Protein AF-0000000077767583 (afdb_homodimer)

Secondary structure (DSSP, 8-state):
-----------------------------S-SEEEEEEEEHHHHHHHHHHHHHT---TTTSTTHHHHHHHHHHHHTTSS-EEEEPSSTTSPPEEHHHHHHHHHHHHHHH-/----------------S------------S-SEEEEEEEEHHHHHHHHHHHHHT---SSSSTTHHHHHHHHHHHHTTSS-EEEE-SSTTSPPEEHHHHHHHHHHHHHHH-

Sequence (220 aa):
MGNFLRKSSNVHPVFGDGGRGENVEAGEKKGHLRIKVRMRRDKLEELLYLARRGDQSDGEVDGGQMGFLILKECMEGRLPVTVLSSDDDVSPQQCENYLVSRRLSSIKEEMGNFLRKSSNVHPVFGDGGRGENVEAGEKKGHLRIKVRMRRDKLEELLYLARRGDQSDGEVDGGQMGFLILKECMEGRLPVTVLSSDDDVSPQQCENYLVSRRLSSIKEE

Structure (mmCIF, N/CA/C/O backbone):
data_AF-0000000077767583-model_v1
#
loop_
_entity.id
_entity.type
_entity.pdbx_description
1 polymer 'Uncharacterized protein LOC108860896'
#
loop_
_atom_site.group_PDB
_atom_site.id
_atom_site.type_symbol
_atom_site.label_atom_id
_atom_site.label_alt_id
_atom_site.label_comp_id
_atom_site.label_asym_id
_atom_site.label_entity_id
_atom_site.label_seq_id
_atom_site.pdbx_PDB_ins_code
_atom_site.Cartn_x
_atom_site.Cartn_y
_atom_site.Cartn_z
_atom_site.occupancy
_atom_site.B_iso_or_equiv
_atom_site.auth_seq_id
_atom_site.auth_comp_id
_atom_site.auth_asym_id
_atom_site.auth_atom_id
_atom_site.pdbx_PDB_model_num
ATOM 1 N N . MET A 1 1 ? -5.613 -27.25 17.469 1 22.61 1 MET A N 1
ATOM 2 C CA . MET A 1 1 ? -5.293 -27.734 16.141 1 22.61 1 MET A CA 1
ATOM 3 C C . MET A 1 1 ? -6.422 -27.438 15.156 1 22.61 1 MET A C 1
ATOM 5 O O . MET A 1 1 ? -7.422 -28.156 15.117 1 22.61 1 MET A O 1
ATOM 9 N N . GLY A 1 2 ? -7.094 -26.219 15.211 1 24.41 2 GLY A N 1
ATOM 10 C CA . GLY A 1 2 ? -8.383 -25.844 14.648 1 24.41 2 GLY A CA 1
ATOM 11 C C . GLY A 1 2 ? -8.422 -25.953 13.141 1 24.41 2 GLY A C 1
ATOM 12 O O . GLY A 1 2 ? -7.406 -25.75 12.469 1 24.41 2 GLY A O 1
ATOM 1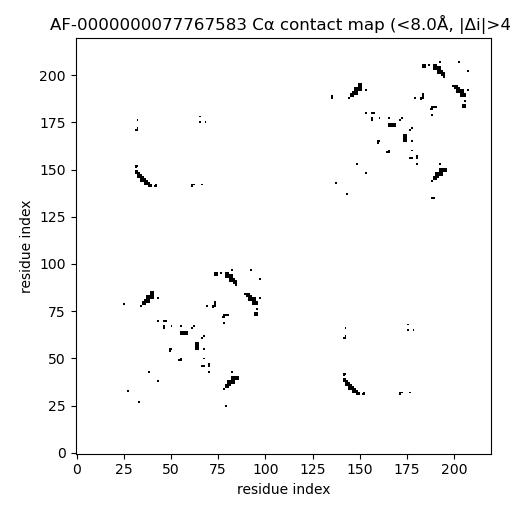3 N N . ASN A 1 3 ? -9.328 -26.875 12.508 1 21.81 3 ASN A N 1
ATOM 14 C CA . ASN A 1 3 ? -9.734 -27.219 11.148 1 21.81 3 ASN A CA 1
ATOM 15 C C . ASN A 1 3 ? -10.156 -25.984 10.352 1 21.81 3 ASN A C 1
ATOM 17 O O . ASN A 1 3 ? -11.195 -25.391 10.633 1 21.81 3 ASN A O 1
ATOM 21 N N . PHE A 1 4 ? -9.383 -25 10.195 1 25.91 4 PHE A N 1
ATOM 22 C CA . PHE A 1 4 ? -9.828 -23.906 9.344 1 25.91 4 PHE A CA 1
ATOM 23 C C . PHE A 1 4 ? -10.266 -24.406 7.977 1 25.91 4 PHE A C 1
ATOM 25 O O . PHE A 1 4 ? -9.43 -24.844 7.176 1 25.91 4 PHE A O 1
ATOM 32 N N . LEU A 1 5 ? -11.406 -25.234 7.961 1 25.91 5 LEU A N 1
ATOM 33 C CA . LEU A 1 5 ? -12.125 -25.844 6.84 1 25.91 5 LEU A CA 1
ATOM 34 C C . LEU A 1 5 ? -12.227 -24.859 5.676 1 25.91 5 LEU A C 1
ATOM 36 O O . LEU A 1 5 ? -12.156 -23.641 5.871 1 25.91 5 LEU A O 1
ATOM 40 N N . ARG A 1 6 ? -12.078 -25.438 4.379 1 23.91 6 ARG A N 1
ATOM 41 C CA . ARG A 1 6 ? -12.078 -25.219 2.936 1 23.91 6 ARG A CA 1
ATOM 42 C C . ARG A 1 6 ? -13.414 -24.656 2.471 1 23.91 6 ARG A C 1
ATOM 44 O O . ARG A 1 6 ? -14.438 -25.344 2.516 1 23.91 6 ARG A O 1
ATOM 51 N N . LYS A 1 7 ? -13.914 -23.594 2.932 1 28.77 7 LYS A N 1
ATOM 52 C CA . LYS A 1 7 ? -15.141 -23.141 2.281 1 28.77 7 LYS A CA 1
ATOM 53 C C . LYS A 1 7 ? -15.008 -23.188 0.763 1 28.77 7 LYS A C 1
ATOM 55 O O . LYS A 1 7 ? -14.188 -22.469 0.187 1 28.77 7 LYS A O 1
ATOM 60 N N . SER A 1 8 ? -15.195 -24.406 0.09 1 26.55 8 SER A N 1
ATOM 61 C CA . SER A 1 8 ? -15.266 -24.656 -1.346 1 26.55 8 SER A CA 1
ATOM 62 C C . SER A 1 8 ? -16.375 -23.828 -2.002 1 26.55 8 SER A C 1
ATOM 64 O O . SER A 1 8 ? -17.375 -24.375 -2.467 1 26.55 8 SER A O 1
ATOM 66 N N . SER A 1 9 ? -16.922 -22.797 -1.523 1 25.89 9 SER A N 1
ATOM 67 C CA . SER A 1 9 ? -18.078 -22.391 -2.301 1 25.89 9 SER A CA 1
ATOM 68 C C . SER A 1 9 ? -17.719 -22.188 -3.77 1 25.89 9 SER A C 1
ATOM 70 O O . SER A 1 9 ? -16.719 -21.531 -4.086 1 25.89 9 SER A O 1
ATOM 72 N N . ASN A 1 10 ? -18.141 -23.141 -4.637 1 27.33 10 ASN A N 1
ATOM 73 C CA . ASN A 1 10 ? -18.188 -23.281 -6.086 1 27.33 10 ASN A CA 1
ATOM 74 C C . ASN A 1 10 ? -18.828 -22.047 -6.738 1 27.33 10 ASN A C 1
ATOM 76 O O . ASN A 1 10 ? -20.047 -21.969 -6.867 1 27.33 10 ASN A O 1
ATOM 80 N N . VAL A 1 11 ? -18.719 -20.891 -6.359 1 28.06 11 VAL A N 1
ATOM 81 C CA . VAL A 1 11 ? -19.438 -19.906 -7.156 1 28.06 11 VAL A CA 1
ATOM 82 C C . VAL A 1 11 ? -18.922 -19.922 -8.594 1 28.06 11 VAL A C 1
ATOM 84 O O . VAL A 1 11 ? -17.719 -19.859 -8.836 1 28.06 11 VAL A O 1
ATOM 87 N N . HIS A 1 12 ? -19.531 -20.734 -9.453 1 25.75 12 HIS A N 1
ATOM 88 C CA . HIS A 1 12 ? -19.344 -20.828 -10.891 1 25.75 12 HIS A CA 1
ATOM 89 C C . HIS A 1 12 ? -19.344 -19.453 -11.547 1 25.75 12 HIS A C 1
ATOM 91 O O . HIS A 1 12 ? -20.328 -18.719 -11.461 1 25.75 12 HIS A O 1
ATOM 97 N N . PRO A 1 13 ? -18.297 -18.734 -11.453 1 30.84 13 PRO A N 1
ATOM 98 C CA . PRO A 1 13 ? -18.438 -17.469 -12.203 1 30.84 13 PRO A CA 1
ATOM 99 C C . PRO A 1 13 ? -18.688 -17.703 -13.688 1 30.84 13 PRO A C 1
ATOM 101 O O . PRO A 1 13 ? -18.172 -18.656 -14.266 1 30.84 13 PRO A O 1
ATOM 104 N N . VAL A 1 14 ? -19.875 -17.594 -14.18 1 28.3 14 VAL A N 1
ATOM 105 C CA . VAL A 1 14 ? -20.219 -17.484 -15.586 1 28.3 14 VAL A CA 1
ATOM 106 C C . VAL A 1 14 ? -19.219 -16.594 -16.312 1 28.3 14 VAL A C 1
ATOM 108 O O . VAL A 1 14 ? -18.922 -15.484 -15.852 1 28.3 14 VAL A O 1
ATOM 111 N N . PHE A 1 15 ? -18.312 -17.141 -17.109 1 29.97 15 PHE A N 1
ATOM 112 C CA . PHE A 1 15 ? -17.234 -16.609 -17.953 1 29.97 15 PHE A CA 1
ATOM 113 C C . PHE A 1 15 ? -17.781 -15.586 -18.938 1 29.97 15 PHE A C 1
ATOM 115 O O . PHE A 1 15 ? -18.062 -15.922 -20.094 1 29.97 15 PHE A O 1
ATOM 122 N N . GLY A 1 16 ? -18.906 -14.891 -18.641 1 27.5 16 GLY A N 1
ATOM 123 C CA . GLY A 1 16 ? -19.297 -14.156 -19.828 1 27.5 16 GLY A CA 1
ATOM 124 C C . GLY A 1 16 ? -18.141 -13.461 -20.516 1 27.5 16 GLY A C 1
ATOM 125 O O . GLY A 1 16 ? -17.031 -13.391 -19.969 1 27.5 16 GLY A O 1
ATOM 126 N N . ASP A 1 17 ? -18.469 -12.562 -21.562 1 29.72 17 ASP A N 1
ATOM 127 C CA . ASP A 1 17 ? -17.891 -11.852 -22.703 1 29.72 17 ASP A CA 1
ATOM 128 C C . ASP A 1 17 ? -16.641 -11.07 -22.312 1 29.72 17 ASP A C 1
ATOM 130 O O . ASP A 1 17 ? -16.406 -10.836 -21.125 1 29.72 17 ASP A O 1
ATOM 134 N N . GLY A 1 18 ? -15.711 -10.852 -23.391 1 31.19 18 GLY A N 1
ATOM 135 C CA . GLY A 1 18 ? -14.445 -10.18 -23.641 1 31.19 18 GLY A CA 1
ATOM 136 C C . GLY A 1 18 ? -14.336 -8.836 -22.922 1 31.19 18 GLY A C 1
ATOM 137 O O . GLY A 1 18 ? -14.492 -7.789 -23.562 1 31.19 18 GLY A O 1
ATOM 138 N N . GLY A 1 19 ? -14.898 -8.766 -21.828 1 28.72 19 GLY A N 1
ATOM 139 C CA . GLY A 1 19 ? -14.945 -7.395 -21.344 1 28.72 19 GLY A CA 1
ATOM 140 C C . GLY A 1 19 ? -13.586 -6.715 -21.359 1 28.72 19 GLY A C 1
ATOM 141 O O . GLY A 1 19 ? -12.555 -7.371 -21.234 1 28.72 19 GLY A O 1
ATOM 142 N N . ARG A 1 20 ? -13.398 -5.812 -22.344 1 31.66 20 ARG A N 1
ATOM 143 C CA . ARG A 1 20 ? -12.391 -4.754 -22.328 1 31.66 20 ARG A CA 1
ATOM 144 C C . ARG A 1 20 ? -12.023 -4.371 -20.906 1 31.66 20 ARG A C 1
ATOM 146 O O . ARG A 1 20 ? -12.898 -4.098 -20.078 1 31.66 20 ARG A O 1
ATOM 153 N N . GLY A 1 21 ? -11.18 -5.207 -20.391 1 31.28 21 GLY A N 1
ATOM 154 C CA . GLY A 1 21 ? -10.602 -4.855 -19.094 1 31.28 21 GLY A CA 1
ATOM 155 C C . GLY A 1 21 ? -10.492 -3.355 -18.891 1 31.28 21 GLY A C 1
ATOM 156 O O . GLY A 1 21 ? -9.633 -2.701 -19.469 1 31.28 21 GLY A O 1
ATOM 157 N N . GLU A 1 22 ? -11.688 -2.785 -19.188 1 31.33 22 GLU A N 1
ATOM 158 C CA . GLU A 1 22 ? -11.633 -1.411 -18.688 1 31.33 22 GLU A CA 1
ATOM 159 C C . GLU A 1 22 ? -10.758 -1.308 -17.438 1 31.33 22 GLU A C 1
ATOM 161 O O . GLU A 1 22 ? -10.711 -2.236 -16.625 1 31.33 22 GLU A O 1
ATOM 166 N N . ASN A 1 23 ? -9.57 -0.871 -17.688 1 32.03 23 ASN A N 1
ATOM 167 C CA . ASN A 1 23 ? -8.836 -0.39 -16.516 1 32.03 23 ASN A CA 1
ATOM 168 C C . ASN A 1 23 ? -9.781 0.015 -15.391 1 32.03 23 ASN A C 1
ATOM 170 O O . ASN A 1 23 ? -10.453 1.045 -15.477 1 32.03 23 ASN A O 1
ATOM 174 N N . VAL A 1 24 ? -10.766 -0.904 -15.172 1 32.41 24 VAL A N 1
ATOM 175 C CA . VAL A 1 24 ? -11.547 -0.579 -13.984 1 32.41 24 VAL A CA 1
ATOM 176 C C . VAL A 1 24 ? -10.664 0.123 -12.961 1 32.41 24 VAL A C 1
ATOM 178 O O . VAL A 1 24 ? -9.758 -0.491 -12.383 1 32.41 24 VAL A O 1
ATOM 181 N N . GLU A 1 25 ? -10.18 1.111 -13.383 1 33.12 25 GLU A N 1
ATOM 182 C CA . GLU A 1 25 ? -9.859 1.932 -12.219 1 33.12 25 GLU A CA 1
ATOM 183 C C . GLU A 1 25 ? -10.852 1.682 -11.078 1 33.12 25 GLU A C 1
ATOM 185 O O . GLU A 1 25 ? -12.062 1.769 -11.273 1 33.12 25 GLU A O 1
ATOM 190 N N . ALA A 1 26 ? -10.836 0.427 -10.453 1 35.5 26 ALA A N 1
ATOM 191 C CA . ALA A 1 26 ? -11.703 0.438 -9.273 1 35.5 26 ALA A CA 1
ATOM 192 C C . ALA A 1 26 ? -12.297 1.824 -9.047 1 35.5 26 ALA A C 1
ATOM 194 O O . ALA A 1 26 ? -11.625 2.838 -9.266 1 35.5 26 ALA A O 1
ATOM 195 N N . GLY A 1 27 ? -13.523 1.98 -9.586 1 34.94 27 GLY A N 1
ATOM 196 C CA . GLY A 1 27 ? -14.242 3.227 -9.383 1 34.94 27 GLY A CA 1
ATOM 197 C C . GLY A 1 27 ? -13.664 4.078 -8.273 1 34.94 27 GLY A C 1
ATOM 198 O O . GLY A 1 27 ? -13.742 3.713 -7.098 1 34.94 27 GLY A O 1
ATOM 199 N N . GLU A 1 28 ? -12.602 4.645 -8.562 1 37.75 28 GLU A N 1
ATOM 200 C CA . GLU A 1 28 ? -12 5.609 -7.648 1 37.75 28 GLU A CA 1
ATOM 201 C C . GLU A 1 28 ? -13.062 6.457 -6.953 1 37.75 28 GLU A C 1
ATOM 203 O O . GLU A 1 28 ? -13.672 7.324 -7.578 1 37.75 28 GLU A O 1
ATOM 208 N N . LYS A 1 29 ? -14.188 5.875 -6.609 1 42.72 29 LYS A N 1
ATOM 209 C CA . LYS A 1 29 ? -14.766 6.891 -5.738 1 42.72 29 LYS A CA 1
ATOM 210 C C . LYS A 1 29 ? -13.695 7.84 -5.207 1 42.72 29 LYS A C 1
ATOM 212 O O . LYS A 1 29 ? -12.57 7.418 -4.926 1 42.72 29 LYS A O 1
ATOM 217 N N . LYS A 1 30 ? -13.539 8.961 -5.82 1 50.78 30 LYS A N 1
ATOM 218 C CA . LYS A 1 30 ? -12.609 10.016 -5.426 1 50.78 30 LYS A CA 1
ATOM 219 C C . LYS A 1 30 ? -12.172 9.844 -3.977 1 50.78 30 LYS A C 1
ATOM 221 O O . LYS A 1 30 ? -12.828 10.344 -3.059 1 50.78 30 LYS A O 1
ATOM 226 N N . GLY A 1 31 ? -11.82 8.484 -3.693 1 61.16 31 GLY A N 1
ATOM 227 C CA . GLY A 1 31 ? -11.5 8.164 -2.311 1 61.16 31 GLY A CA 1
ATOM 228 C C . GLY A 1 31 ? -10.352 8.992 -1.765 1 61.16 31 GLY A C 1
ATOM 229 O O . GLY A 1 31 ? -9.734 9.773 -2.496 1 61.16 31 GLY A O 1
ATOM 230 N N . HIS A 1 32 ? -10.297 8.922 -0.461 1 84.38 32 HIS A N 1
ATOM 231 C CA . HIS A 1 32 ? -9.336 9.719 0.294 1 84.38 32 HIS A CA 1
ATOM 232 C C . HIS A 1 32 ? -7.945 9.094 0.235 1 84.38 32 HIS A C 1
ATOM 234 O O . HIS A 1 32 ? -6.949 9.758 0.525 1 84.38 32 HIS A O 1
ATOM 240 N N . LEU A 1 33 ? -7.922 7.84 -0.404 1 91.38 33 LEU A N 1
ATOM 241 C CA . LEU A 1 33 ? -6.672 7.094 -0.478 1 91.38 33 LEU A CA 1
ATOM 242 C C . LEU A 1 33 ? -6.629 6.23 -1.734 1 91.38 33 LEU A C 1
ATOM 244 O O . LEU A 1 33 ? -7.516 5.402 -1.956 1 91.38 33 LEU A O 1
ATOM 248 N N . ARG A 1 34 ? -5.738 6.531 -2.695 1 93 34 ARG A N 1
ATOM 249 C CA . ARG A 1 34 ? -5.535 5.734 -3.9 1 93 34 ARG A CA 1
ATOM 250 C C . ARG A 1 34 ? -4.168 5.059 -3.885 1 93 34 ARG A C 1
ATOM 252 O O . ARG A 1 34 ? -3.145 5.719 -3.67 1 93 34 ARG A O 1
ATOM 259 N N . ILE A 1 35 ? -4.176 3.74 -4.137 1 95.19 35 ILE A N 1
ATOM 260 C CA . ILE A 1 35 ? -2.963 2.93 -4.094 1 95.19 35 ILE A CA 1
ATOM 261 C C . ILE A 1 35 ? -2.822 2.141 -5.391 1 95.19 35 ILE A C 1
ATOM 263 O O . ILE A 1 35 ? -3.76 1.464 -5.82 1 95.19 35 ILE A O 1
ATOM 267 N N . LYS A 1 36 ? -1.792 2.281 -6.105 1 95.38 36 LYS A N 1
ATOM 268 C CA . LYS A 1 36 ? -1.443 1.453 -7.258 1 95.38 36 LYS A CA 1
ATOM 269 C C . LYS A 1 36 ? -0.244 0.561 -6.949 1 95.38 36 LYS A C 1
ATOM 271 O O . LYS A 1 36 ? 0.78 1.037 -6.453 1 95.38 36 LYS A O 1
ATOM 276 N N . VAL A 1 37 ? -0.464 -0.693 -7.211 1 96.12 37 VAL A N 1
ATOM 277 C CA . VAL A 1 37 ? 0.594 -1.64 -6.875 1 96.12 37 VAL A CA 1
ATOM 278 C C . VAL A 1 37 ? 0.989 -2.436 -8.117 1 96.12 37 VAL A C 1
ATOM 280 O O . VAL A 1 37 ? 0.127 -2.975 -8.82 1 96.12 37 VAL A O 1
ATOM 283 N N . ARG A 1 38 ? 2.293 -2.521 -8.328 1 94.75 38 ARG A N 1
ATOM 284 C CA . ARG A 1 38 ? 2.898 -3.461 -9.273 1 94.75 38 ARG A CA 1
ATOM 285 C C . ARG A 1 38 ? 3.881 -4.387 -8.562 1 94.75 38 ARG A C 1
ATOM 287 O O . ARG A 1 38 ? 4.719 -3.934 -7.781 1 94.75 38 ARG A O 1
ATOM 294 N N . MET A 1 39 ? 3.762 -5.617 -8.891 1 93.62 39 MET A N 1
ATOM 295 C CA . MET A 1 39 ? 4.578 -6.621 -8.219 1 93.62 39 MET A CA 1
ATOM 296 C C . MET A 1 39 ? 5.086 -7.664 -9.203 1 93.62 39 MET A C 1
ATOM 298 O O . MET A 1 39 ? 4.344 -8.102 -10.086 1 93.62 39 MET A O 1
ATOM 302 N N . ARG A 1 40 ? 6.293 -8.023 -9.008 1 93.56 40 ARG A N 1
ATOM 303 C CA . ARG A 1 40 ? 6.789 -9.133 -9.82 1 93.56 40 ARG A CA 1
ATOM 304 C C . ARG A 1 40 ? 6.164 -10.453 -9.383 1 93.56 40 ARG A C 1
ATOM 306 O O . ARG A 1 40 ? 5.922 -10.672 -8.195 1 93.56 40 ARG A O 1
ATOM 313 N N . ARG A 1 41 ? 6.098 -11.305 -10.344 1 93.19 41 ARG A N 1
ATOM 314 C CA . ARG A 1 41 ? 5.504 -12.617 -10.086 1 93.19 41 ARG A CA 1
ATOM 315 C C . ARG A 1 41 ? 6.285 -13.375 -9.023 1 93.19 41 ARG A C 1
ATOM 317 O O . ARG A 1 41 ? 5.691 -13.992 -8.141 1 93.19 41 ARG A O 1
ATOM 324 N N . ASP A 1 42 ? 7.617 -13.336 -9.094 1 90.75 42 ASP A N 1
ATOM 325 C CA . ASP A 1 42 ? 8.422 -14.062 -8.125 1 90.75 42 ASP A CA 1
ATOM 326 C C . ASP A 1 42 ? 8.195 -13.539 -6.715 1 90.75 42 ASP A C 1
ATOM 328 O O . ASP A 1 42 ? 8.211 -14.312 -5.75 1 90.75 42 ASP A O 1
ATOM 332 N N . LYS A 1 43 ? 7.969 -12.258 -6.645 1 91.88 43 LYS A N 1
ATOM 333 C CA . LYS A 1 43 ? 7.695 -11.68 -5.332 1 91.88 43 LYS A CA 1
ATOM 334 C C . LYS A 1 43 ? 6.332 -12.125 -4.809 1 91.88 43 LYS A C 1
ATOM 336 O O . LYS A 1 43 ? 6.188 -12.445 -3.627 1 91.88 43 LYS A O 1
ATOM 341 N N . LEU A 1 44 ? 5.414 -12.133 -5.656 1 93.75 44 LEU A N 1
ATOM 342 C CA . LEU A 1 44 ? 4.094 -12.617 -5.281 1 93.75 44 LEU A CA 1
ATOM 343 C C . LEU A 1 44 ? 4.168 -14.062 -4.785 1 93.75 44 LEU A C 1
ATOM 345 O O . LEU A 1 44 ? 3.584 -14.398 -3.752 1 93.75 44 LEU A O 1
ATOM 349 N N . GLU A 1 45 ? 4.887 -14.844 -5.484 1 92.31 45 GLU A N 1
ATOM 350 C CA . GLU A 1 45 ? 5.031 -16.25 -5.117 1 92.31 45 GLU A CA 1
ATOM 351 C C . GLU A 1 45 ? 5.746 -16.391 -3.775 1 92.31 45 GLU A C 1
ATOM 353 O O . GLU A 1 45 ? 5.391 -17.25 -2.967 1 92.31 45 GLU A O 1
ATOM 358 N N . GLU A 1 46 ? 6.73 -15.617 -3.596 1 90.62 46 GLU A N 1
ATOM 359 C CA . GLU A 1 46 ? 7.445 -15.625 -2.322 1 90.62 46 GLU A CA 1
ATOM 360 C C . GLU A 1 46 ? 6.516 -15.273 -1.165 1 90.62 46 GLU A C 1
ATOM 362 O O . GLU A 1 46 ? 6.504 -15.961 -0.141 1 90.62 46 GLU A O 1
ATOM 367 N N . LEU A 1 47 ? 5.723 -14.227 -1.321 1 92.06 47 LEU A N 1
ATOM 368 C CA . LEU A 1 47 ? 4.797 -13.797 -0.275 1 92.06 47 LEU A CA 1
ATOM 369 C C . LEU A 1 47 ? 3.758 -14.883 0.003 1 92.06 47 LEU A C 1
ATOM 371 O O . LEU A 1 47 ? 3.412 -15.133 1.159 1 92.06 47 LEU A O 1
ATOM 375 N N . LEU A 1 48 ? 3.275 -15.508 -1.042 1 92.94 48 LEU A N 1
ATOM 376 C CA . LEU A 1 48 ? 2.312 -16.594 -0.89 1 92.94 48 LEU A CA 1
ATOM 377 C C . LEU A 1 48 ? 2.912 -17.734 -0.087 1 92.94 48 LEU A C 1
ATOM 379 O O . LEU A 1 48 ? 2.266 -18.281 0.815 1 92.94 48 LEU A O 1
ATOM 383 N N . TYR A 1 49 ? 4.109 -18.078 -0.447 1 91.31 49 TYR A N 1
ATOM 384 C CA . TYR A 1 49 ? 4.797 -19.188 0.214 1 91.31 49 TYR A CA 1
ATOM 385 C C . TYR A 1 49 ? 4.996 -18.891 1.696 1 91.31 49 TYR A C 1
ATOM 387 O O . TYR A 1 49 ? 4.688 -19.734 2.547 1 91.31 49 TYR A O 1
ATOM 395 N N . LEU A 1 50 ? 5.453 -17.719 1.978 1 90.69 50 LEU A N 1
ATOM 396 C CA . LEU A 1 50 ? 5.711 -17.328 3.359 1 90.69 50 LEU A CA 1
ATOM 397 C C . LEU A 1 50 ? 4.414 -17.25 4.156 1 90.69 50 LEU A C 1
ATOM 399 O O . LEU A 1 50 ? 4.375 -17.625 5.328 1 90.69 50 LEU A O 1
ATOM 403 N N . ALA A 1 51 ? 3.402 -16.719 3.521 1 89.81 51 ALA A N 1
ATOM 404 C CA . ALA A 1 51 ? 2.098 -16.641 4.172 1 89.81 51 ALA A CA 1
ATOM 405 C C . ALA A 1 51 ? 1.576 -18.016 4.543 1 89.81 51 ALA A C 1
ATOM 407 O O . ALA A 1 51 ? 1.021 -18.203 5.629 1 89.81 51 ALA A O 1
ATOM 408 N N . ARG A 1 52 ? 1.749 -18.953 3.711 1 89.12 52 ARG A N 1
ATOM 409 C CA . ARG A 1 52 ? 1.274 -20.312 3.943 1 89.12 52 ARG A CA 1
ATOM 410 C C . ARG A 1 52 ? 2.021 -20.969 5.105 1 89.12 52 ARG A C 1
ATOM 412 O O . ARG A 1 52 ? 1.446 -21.75 5.852 1 89.12 52 ARG A O 1
ATOM 419 N N . ARG A 1 53 ? 3.279 -20.578 5.312 1 90.44 53 ARG A N 1
ATOM 420 C CA . ARG A 1 53 ? 4.117 -21.156 6.352 1 90.44 53 ARG A CA 1
ATOM 421 C C . ARG A 1 53 ? 3.9 -20.469 7.688 1 90.44 53 ARG A C 1
ATOM 423 O O . ARG A 1 53 ? 4.359 -20.938 8.727 1 90.44 53 ARG A O 1
ATOM 430 N N . GLY A 1 54 ? 3.15 -19.281 7.645 1 86.19 54 GLY A N 1
ATOM 431 C CA . GLY A 1 54 ? 2.959 -18.5 8.852 1 86.19 54 GLY A CA 1
ATOM 432 C C . GLY A 1 54 ? 4.16 -17.641 9.195 1 86.19 54 GLY A C 1
ATOM 433 O O . GLY A 1 54 ? 4.312 -17.203 10.344 1 86.19 54 GLY A O 1
ATOM 434 N N . ASP A 1 55 ? 5.055 -17.406 8.188 1 80.56 55 ASP A N 1
ATOM 435 C CA . ASP A 1 55 ? 6.285 -16.641 8.375 1 80.56 55 ASP A CA 1
ATOM 436 C C . ASP A 1 55 ? 6.125 -15.219 7.863 1 80.56 55 ASP A C 1
ATOM 438 O O . ASP A 1 55 ? 6.777 -14.82 6.898 1 80.56 55 ASP A O 1
ATOM 442 N N . GLN A 1 56 ? 5.25 -14.438 8.477 1 76.12 56 GLN A N 1
ATOM 443 C CA . GLN A 1 56 ? 5.035 -13.055 8.047 1 76.12 56 GLN A CA 1
ATOM 444 C C . GLN A 1 56 ? 5.914 -12.094 8.836 1 76.12 56 GLN A C 1
ATOM 446 O O . GLN A 1 56 ? 5.5 -10.969 9.133 1 76.12 56 GLN A O 1
ATOM 451 N N . SER A 1 57 ? 7.109 -12.539 9.156 1 62.91 57 SER A N 1
ATOM 452 C CA . SER A 1 57 ? 7.977 -11.68 9.961 1 62.91 57 SER A CA 1
ATOM 453 C C . SER A 1 57 ? 8.289 -10.375 9.227 1 62.91 57 SER A C 1
ATOM 455 O O . SER A 1 57 ? 8.469 -10.367 8.008 1 62.91 57 SER A O 1
ATOM 457 N N . ASP A 1 58 ? 8.016 -9.133 9.742 1 58.97 58 ASP A N 1
ATOM 458 C CA . ASP A 1 58 ? 8.094 -7.742 9.305 1 58.97 58 ASP A CA 1
ATOM 459 C C . ASP A 1 58 ? 9.445 -7.453 8.641 1 58.97 58 ASP A C 1
ATOM 461 O O . ASP A 1 58 ? 9.539 -6.598 7.754 1 58.97 58 ASP A O 1
ATOM 465 N N . GLY A 1 59 ? 10.578 -7.969 9.164 1 56.09 59 GLY A N 1
ATOM 466 C CA . GLY A 1 59 ? 11.891 -7.355 8.992 1 56.09 59 GLY A CA 1
ATOM 467 C C . GLY A 1 59 ? 12.578 -7.762 7.707 1 56.09 59 GLY A C 1
ATOM 468 O O . GLY A 1 59 ? 13.328 -6.98 7.121 1 56.09 59 GLY A O 1
ATOM 469 N N . GLU A 1 60 ? 12.422 -9.039 7.23 1 53.81 60 GLU A N 1
ATOM 470 C CA . GLU A 1 60 ? 13.477 -9.445 6.305 1 53.81 60 GLU A CA 1
ATOM 471 C C . GLU A 1 60 ? 12.961 -9.492 4.871 1 53.81 60 GLU A C 1
ATOM 473 O O . GLU A 1 60 ? 13.742 -9.438 3.92 1 53.81 60 GLU A O 1
ATOM 478 N N . VAL A 1 61 ? 11.641 -9.477 4.785 1 55.06 61 VAL A N 1
ATOM 479 C CA . VAL A 1 61 ? 11.195 -9.734 3.42 1 55.06 61 VAL A CA 1
ATOM 480 C C . VAL A 1 61 ? 10.891 -8.414 2.719 1 55.06 61 VAL A C 1
ATOM 482 O O . VAL A 1 61 ? 10.336 -7.492 3.328 1 55.06 61 VAL A O 1
ATOM 485 N N . ASP A 1 62 ? 11.531 -8.328 1.568 1 60.25 62 ASP A N 1
ATOM 486 C CA . ASP A 1 62 ? 11.172 -7.215 0.699 1 60.25 62 ASP A CA 1
ATOM 487 C C . ASP A 1 62 ? 9.664 -6.992 0.677 1 60.25 62 ASP A C 1
ATOM 489 O O . ASP A 1 62 ? 8.898 -7.922 0.409 1 60.25 62 ASP A O 1
ATOM 493 N N . GLY A 1 63 ? 9.266 -5.906 1.154 1 69.69 63 GLY A N 1
ATOM 494 C CA . GLY A 1 63 ? 7.863 -5.531 1.291 1 69.69 63 GLY A CA 1
ATOM 495 C C . GLY A 1 63 ? 7.363 -5.605 2.721 1 69.69 63 GLY A C 1
ATOM 496 O O . GLY A 1 63 ? 6.352 -4.988 3.062 1 69.69 63 GLY A O 1
ATOM 497 N N . GLY A 1 64 ? 8.039 -6.609 3.541 1 79.88 64 GLY A N 1
ATOM 498 C CA . GLY A 1 64 ? 7.711 -6.68 4.957 1 79.88 64 GLY A CA 1
ATOM 499 C C . GLY A 1 64 ? 6.215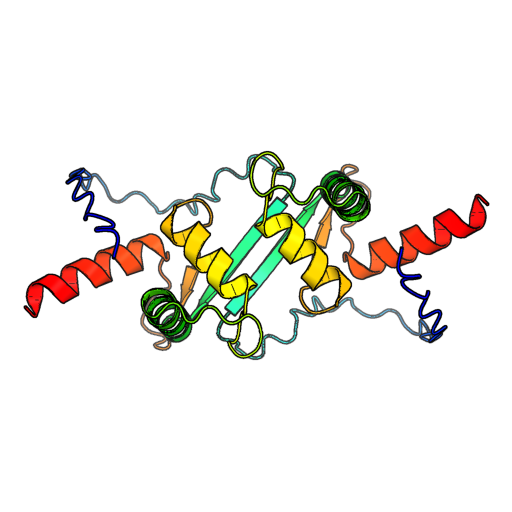 -6.715 5.219 1 79.88 64 GLY A C 1
ATOM 500 O O . GLY A 1 64 ? 5.477 -7.426 4.539 1 79.88 64 GLY A O 1
ATOM 501 N N . GLN A 1 65 ? 5.848 -6.039 6.191 1 86.5 65 GLN A N 1
ATOM 502 C CA . GLN A 1 65 ? 4.445 -5.992 6.594 1 86.5 65 GLN A CA 1
ATOM 503 C C . GLN A 1 65 ? 3.568 -5.457 5.465 1 86.5 65 GLN A C 1
ATOM 505 O O . GLN A 1 65 ? 2.445 -5.926 5.27 1 86.5 65 GLN A O 1
ATOM 510 N N . MET A 1 66 ? 4.125 -4.543 4.711 1 90.62 66 MET A N 1
ATOM 511 C CA . MET A 1 66 ? 3.355 -3.949 3.619 1 90.62 66 MET A CA 1
ATOM 512 C C . MET A 1 66 ? 3.061 -4.984 2.537 1 90.62 66 MET A C 1
ATOM 514 O O . MET A 1 66 ? 1.933 -5.07 2.047 1 90.62 66 MET A O 1
ATOM 518 N N . GLY A 1 67 ? 4.066 -5.805 2.238 1 92.44 67 GLY A N 1
ATOM 519 C CA . GLY A 1 67 ? 3.875 -6.836 1.231 1 92.44 67 GLY A CA 1
ATOM 520 C C . GLY A 1 67 ? 2.783 -7.824 1.59 1 92.44 67 GLY A C 1
ATOM 521 O O . GLY A 1 67 ? 1.957 -8.18 0.745 1 92.44 67 GLY A O 1
ATOM 522 N N . PHE A 1 68 ? 2.719 -8.18 2.799 1 92.75 68 PHE A N 1
ATOM 523 C CA . PHE A 1 68 ? 1.724 -9.148 3.232 1 92.75 68 PHE A CA 1
ATOM 524 C C . PHE A 1 68 ? 0.335 -8.523 3.27 1 92.75 68 PHE A C 1
ATOM 526 O O . PHE A 1 68 ? -0.656 -9.18 2.943 1 92.75 68 PHE A O 1
ATOM 533 N N . LEU A 1 69 ? 0.317 -7.312 3.73 1 91.44 69 LEU A N 1
ATOM 534 C CA . LEU A 1 69 ? -0.981 -6.645 3.73 1 91.44 69 LEU A CA 1
ATOM 535 C C . LEU A 1 69 ? -1.504 -6.473 2.309 1 91.44 69 LEU A C 1
ATOM 537 O O . LEU A 1 69 ? -2.695 -6.664 2.053 1 91.44 69 LEU A O 1
ATOM 541 N N . ILE A 1 70 ? -0.631 -6.133 1.428 1 93.75 70 ILE A N 1
ATOM 542 C CA . ILE A 1 70 ? -1.003 -6.016 0.022 1 93.75 70 ILE A CA 1
ATOM 543 C C . ILE A 1 70 ? -1.525 -7.355 -0.487 1 93.75 70 ILE A C 1
ATOM 545 O O . ILE A 1 70 ? -2.564 -7.414 -1.148 1 93.75 70 ILE A O 1
ATOM 549 N N . LEU A 1 71 ? -0.799 -8.367 -0.201 1 93.75 71 LEU A N 1
ATOM 550 C CA . LEU A 1 71 ? -1.223 -9.711 -0.6 1 93.75 71 LEU A CA 1
ATOM 551 C C . LEU A 1 71 ? -2.611 -10.023 -0.053 1 93.75 71 LEU A C 1
ATOM 553 O O . LEU A 1 71 ? -3.48 -10.492 -0.791 1 93.75 71 LEU A O 1
ATOM 557 N N . LYS A 1 72 ? -2.811 -9.789 1.194 1 92.31 72 LYS A N 1
ATOM 558 C CA . LYS A 1 72 ? -4.098 -10.039 1.836 1 92.31 72 LYS A CA 1
ATOM 559 C C . LYS A 1 72 ? -5.215 -9.258 1.152 1 92.31 72 LYS A C 1
ATOM 561 O O . LYS A 1 72 ? -6.262 -9.82 0.822 1 92.31 72 LYS A O 1
ATOM 566 N N . GLU A 1 73 ? -4.973 -7.957 0.933 1 92.44 73 GLU A N 1
ATOM 567 C CA . GLU A 1 73 ? -5.984 -7.113 0.302 1 92.44 73 GLU A CA 1
ATOM 568 C C . GLU A 1 73 ? -6.273 -7.57 -1.125 1 92.44 73 GLU A C 1
ATOM 570 O O . GLU A 1 73 ? -7.41 -7.48 -1.594 1 92.44 73 GLU A O 1
ATOM 575 N N . CYS A 1 74 ? -5.234 -7.988 -1.733 1 93.88 74 CYS A N 1
ATOM 576 C CA . CYS A 1 74 ? -5.398 -8.508 -3.088 1 93.88 74 CYS A CA 1
ATOM 577 C C . CYS A 1 74 ? -6.258 -9.766 -3.09 1 93.88 74 CYS A C 1
ATOM 579 O O . CYS A 1 74 ? -7.184 -9.891 -3.895 1 93.88 74 CYS A O 1
ATOM 581 N N . MET A 1 75 ? -6.023 -10.656 -2.254 1 92.38 75 MET A N 1
ATOM 582 C CA . MET A 1 75 ? -6.727 -11.93 -2.189 1 92.38 75 MET A CA 1
ATOM 583 C C . MET A 1 75 ? -8.188 -11.727 -1.8 1 92.38 75 MET A C 1
ATOM 585 O O . MET A 1 75 ? -9.047 -12.523 -2.184 1 92.38 75 MET A O 1
ATOM 589 N N . GLU A 1 76 ? -8.375 -10.703 -1.087 1 90.69 76 GLU A N 1
ATOM 590 C CA . GLU A 1 76 ? -9.734 -10.414 -0.641 1 90.69 76 GLU A CA 1
ATOM 591 C C . GLU A 1 76 ? -10.469 -9.523 -1.641 1 90.69 76 GLU A C 1
ATOM 593 O O . GLU A 1 76 ? -11.625 -9.156 -1.423 1 90.69 76 GLU A O 1
ATOM 598 N N . GLY A 1 77 ? -9.797 -9.102 -2.689 1 90.44 77 GLY A N 1
ATOM 599 C CA . GLY A 1 77 ? -10.422 -8.336 -3.762 1 90.44 77 GLY A CA 1
ATOM 600 C C . GLY A 1 77 ? -10.555 -6.859 -3.447 1 90.44 77 GLY A C 1
ATOM 601 O O . GLY A 1 77 ? -11.297 -6.141 -4.117 1 90.44 77 GLY A O 1
ATOM 602 N N . ARG A 1 78 ? -9.781 -6.363 -2.479 1 89.44 78 ARG A N 1
ATOM 603 C CA . ARG A 1 78 ? -9.953 -4.988 -2.018 1 89.44 78 ARG A CA 1
ATOM 604 C C . ARG A 1 78 ? -8.914 -4.066 -2.652 1 89.44 78 ARG A C 1
ATOM 606 O O . ARG A 1 78 ? -9.086 -2.846 -2.668 1 89.44 78 ARG A O 1
ATOM 613 N N . LEU A 1 79 ? -7.828 -4.664 -3.16 1 92.94 79 LEU A N 1
ATOM 614 C CA . LEU A 1 79 ? -6.758 -3.891 -3.781 1 92.94 79 LEU A CA 1
ATOM 615 C C . LEU A 1 79 ? -6.277 -4.562 -5.062 1 92.94 79 LEU A C 1
ATOM 617 O O . LEU A 1 79 ? -5.734 -5.668 -5.023 1 92.94 79 LEU A O 1
ATOM 621 N N . PRO A 1 80 ? -6.543 -3.93 -6.145 1 94.88 80 PRO A N 1
ATOM 622 C CA . PRO A 1 80 ? -5.961 -4.461 -7.379 1 94.88 80 PRO A CA 1
ATOM 623 C C . PRO A 1 80 ? -4.438 -4.383 -7.395 1 94.88 80 PRO A C 1
ATOM 625 O O . PRO A 1 80 ? -3.863 -3.367 -7 1 94.88 80 PRO A O 1
ATOM 628 N N . VAL A 1 81 ? -3.887 -5.453 -7.77 1 96.56 81 VAL A N 1
ATOM 629 C CA . VAL A 1 81 ? -2.434 -5.551 -7.879 1 96.56 81 VAL A CA 1
ATOM 630 C C . VAL A 1 81 ? -2.055 -6.055 -9.273 1 96.56 81 VAL A C 1
ATOM 632 O O . VAL A 1 81 ? -2.605 -7.051 -9.75 1 96.56 81 VAL A O 1
ATOM 635 N N . THR A 1 82 ? -1.183 -5.363 -9.867 1 96.56 82 THR A N 1
ATOM 636 C CA . THR A 1 82 ? -0.663 -5.809 -11.156 1 96.56 82 THR A CA 1
ATOM 637 C C . THR A 1 82 ? 0.58 -6.672 -10.969 1 96.56 82 THR A C 1
ATOM 639 O O . THR A 1 82 ? 1.548 -6.246 -10.336 1 96.56 82 THR A O 1
ATOM 642 N N . VAL A 1 83 ? 0.541 -7.801 -11.539 1 96 83 VAL A N 1
ATOM 643 C CA . VAL A 1 83 ? 1.654 -8.742 -11.438 1 96 83 VAL A CA 1
ATOM 644 C C . VAL A 1 83 ? 2.459 -8.727 -12.734 1 96 83 VAL A C 1
ATOM 646 O O . VAL A 1 83 ? 1.904 -8.922 -13.82 1 96 83 VAL A O 1
ATOM 649 N N . LEU A 1 84 ? 3.734 -8.539 -12.523 1 94.38 84 LEU A N 1
ATOM 650 C CA . LEU A 1 84 ? 4.629 -8.445 -13.672 1 94.38 84 LEU A CA 1
ATOM 651 C C . LEU A 1 84 ? 5.414 -9.742 -13.852 1 94.38 84 LEU A C 1
ATOM 653 O O . LEU A 1 84 ? 5.844 -10.352 -12.867 1 94.38 84 LEU A O 1
ATOM 657 N N . SER A 1 85 ? 5.547 -10.078 -15.055 1 88.06 85 SER A N 1
ATOM 658 C CA . SER A 1 85 ? 6.363 -11.242 -15.367 1 88.06 85 SER A CA 1
ATOM 659 C C . SER A 1 85 ? 7.801 -10.844 -15.688 1 88.06 85 SER A C 1
ATOM 661 O O . SER A 1 85 ? 8.062 -9.695 -16.047 1 88.06 85 SER A O 1
ATOM 663 N N . SER A 1 86 ? 8.68 -11.734 -15.438 1 80.5 86 SER A N 1
ATOM 664 C CA . SER A 1 86 ? 10.07 -11.492 -15.812 1 80.5 86 SER A CA 1
ATOM 665 C C . SER A 1 86 ? 10.25 -11.523 -17.328 1 80.5 86 SER A C 1
ATOM 667 O O . SER A 1 86 ? 11.203 -10.961 -17.859 1 80.5 86 SER A O 1
ATOM 669 N N . ASP A 1 87 ? 9.344 -12.25 -17.953 1 79.12 87 ASP A N 1
ATOM 670 C CA . ASP A 1 87 ? 9.43 -12.398 -19.406 1 79.12 87 ASP A CA 1
ATOM 671 C C . ASP A 1 87 ? 8.703 -11.258 -20.109 1 79.12 87 ASP A C 1
ATOM 673 O O . ASP A 1 87 ? 7.535 -10.992 -19.828 1 79.12 87 ASP A O 1
ATOM 677 N N . ASP A 1 88 ? 9.414 -10.641 -20.938 1 75 88 ASP A N 1
ATOM 678 C CA . ASP A 1 88 ? 8.898 -9.469 -21.641 1 75 88 ASP A CA 1
ATOM 679 C C . ASP A 1 88 ? 7.715 -9.844 -22.531 1 75 88 ASP A C 1
ATOM 681 O O . ASP A 1 88 ? 6.91 -8.984 -22.906 1 75 88 ASP A O 1
ATOM 685 N N . ASP A 1 89 ? 7.633 -11.07 -22.828 1 82.38 89 ASP A N 1
ATOM 686 C CA . ASP A 1 89 ? 6.602 -11.5 -23.766 1 82.38 89 ASP A CA 1
ATOM 687 C C . ASP A 1 89 ? 5.273 -11.742 -23.047 1 82.38 89 ASP A C 1
ATOM 689 O O . ASP A 1 89 ? 4.254 -11.992 -23.688 1 82.38 89 ASP A O 1
ATOM 693 N N . VAL A 1 90 ? 5.422 -11.703 -21.766 1 83.62 90 VAL A N 1
ATOM 694 C CA . VAL A 1 90 ? 4.195 -11.961 -21.016 1 83.62 90 VAL A CA 1
ATOM 695 C C . VAL A 1 90 ? 3.617 -10.648 -20.516 1 83.62 90 VAL A C 1
ATOM 697 O O . VAL A 1 90 ? 4.309 -9.875 -19.828 1 83.62 90 VAL A O 1
ATOM 700 N N . SER A 1 91 ? 2.375 -10.391 -20.859 1 90.62 91 SER A N 1
ATOM 701 C CA . SER A 1 91 ? 1.699 -9.172 -20.438 1 90.62 91 SER A CA 1
ATOM 702 C C . SER A 1 91 ? 1.419 -9.18 -18.938 1 90.62 91 SER A C 1
ATOM 704 O O . 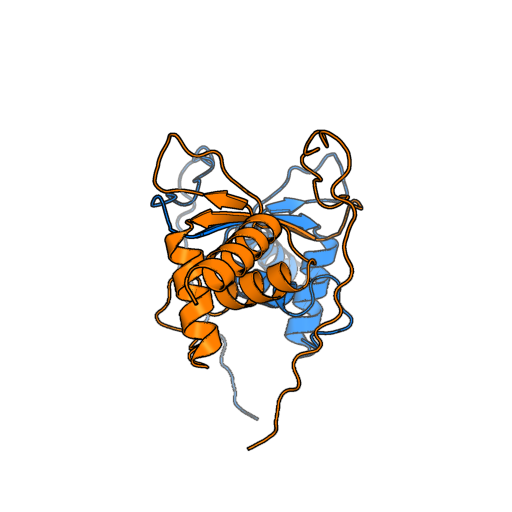SER A 1 91 ? 1.145 -10.227 -18.359 1 90.62 91 SER A O 1
ATOM 706 N N . PRO A 1 92 ? 1.464 -8.102 -18.375 1 92.81 92 PRO A N 1
ATOM 707 C CA . PRO A 1 92 ? 1.063 -8.016 -16.969 1 92.81 92 PRO A CA 1
ATOM 708 C C . PRO A 1 92 ? -0.361 -8.516 -16.719 1 92.81 92 PRO A C 1
ATOM 710 O O . PRO A 1 92 ? -1.21 -8.414 -17.609 1 92.81 92 PRO A O 1
ATOM 713 N N . GLN A 1 93 ? -0.527 -9.086 -15.57 1 94.06 93 GLN A N 1
ATOM 714 C CA . GLN A 1 93 ? -1.864 -9.562 -15.227 1 94.06 93 GLN A CA 1
ATOM 715 C C . GLN A 1 93 ? -2.268 -9.094 -13.828 1 94.06 93 GLN A C 1
ATOM 717 O O . GLN A 1 93 ? -1.409 -8.805 -13 1 94.06 93 GLN A O 1
ATOM 722 N N . GLN A 1 94 ? -3.545 -9.078 -13.672 1 96.06 94 GLN A N 1
ATOM 723 C CA . GLN A 1 94 ? -4.023 -8.773 -12.328 1 96.06 94 GLN A CA 1
ATOM 724 C C . GLN A 1 94 ? -3.795 -9.953 -11.391 1 96.06 94 GLN A C 1
ATOM 726 O O . GLN A 1 94 ? -3.924 -11.109 -11.789 1 96.06 94 GLN A O 1
ATOM 731 N N . CYS A 1 95 ? -3.531 -9.594 -10.203 1 95.94 95 CYS A N 1
ATOM 732 C CA . CYS A 1 95 ? -3.238 -10.594 -9.188 1 95.94 95 CYS A CA 1
ATOM 733 C C . CYS A 1 95 ? -4.363 -11.625 -9.086 1 95.94 95 CYS A C 1
ATOM 735 O O . CYS A 1 95 ? -4.105 -12.828 -9.031 1 95.94 95 CYS A O 1
ATOM 737 N N . GLU A 1 96 ? -5.574 -11.195 -9.109 1 92.31 96 GLU A N 1
ATOM 738 C CA . GLU A 1 96 ? -6.715 -12.102 -9 1 92.31 96 GLU A CA 1
ATOM 739 C C . GLU A 1 96 ? -6.695 -13.148 -10.117 1 92.31 96 GLU A C 1
ATOM 741 O O . GLU A 1 96 ? -6.926 -14.328 -9.875 1 92.31 96 GLU A O 1
ATOM 746 N N . ASN A 1 97 ? -6.465 -12.672 -11.297 1 92 97 ASN A N 1
ATOM 747 C CA . ASN A 1 97 ? -6.414 -13.578 -12.438 1 92 97 ASN A CA 1
ATOM 748 C C . ASN A 1 97 ? -5.242 -14.547 -12.336 1 92 97 ASN A C 1
ATOM 750 O O . ASN A 1 97 ? -5.383 -15.734 -12.664 1 92 97 ASN A O 1
ATOM 754 N N . TYR A 1 98 ? -4.172 -14.031 -11.93 1 93.19 98 TYR A N 1
ATOM 755 C CA . TYR A 1 98 ? -3.004 -14.891 -11.742 1 93.19 98 TYR A CA 1
ATOM 756 C C . TYR A 1 98 ? -3.299 -16 -10.734 1 93.19 98 TYR A C 1
ATOM 758 O O . TYR A 1 98 ? -2.959 -17.156 -10.969 1 93.19 98 TYR A O 1
ATOM 766 N N . LEU A 1 99 ? -3.961 -15.688 -9.711 1 92.5 99 LEU A N 1
ATOM 767 C CA . LEU A 1 99 ? -4.23 -16.641 -8.641 1 92.5 99 LEU A CA 1
ATOM 768 C C . LEU A 1 99 ? -5.223 -17.719 -9.109 1 92.5 99 LEU A C 1
ATOM 770 O O . LEU A 1 99 ? -5.09 -18.891 -8.75 1 92.5 99 LEU A O 1
ATOM 774 N N . VAL A 1 100 ? -6.152 -17.328 -9.844 1 90.56 100 VAL A N 1
ATOM 775 C CA . VAL A 1 100 ? -7.102 -18.266 -10.406 1 90.56 100 VAL A CA 1
ATOM 776 C C . VAL A 1 100 ? -6.375 -19.25 -11.336 1 90.56 100 VAL A C 1
ATOM 778 O O . VAL A 1 100 ? -6.57 -20.453 -11.25 1 90.56 100 VAL A O 1
ATOM 781 N N . SER A 1 101 ? -5.539 -18.641 -12.203 1 89.38 101 SER A N 1
ATOM 782 C CA . SER A 1 101 ? -4.785 -19.469 -13.133 1 89.38 101 SER A CA 1
ATOM 783 C C . SER A 1 101 ? -3.852 -20.422 -12.398 1 89.38 101 SER A C 1
ATOM 785 O O . SER A 1 101 ? -3.666 -21.562 -12.82 1 89.38 101 SER A O 1
ATOM 787 N N . ARG A 1 102 ? -3.328 -19.984 -11.438 1 85.56 102 ARG A N 1
ATOM 788 C CA . ARG A 1 102 ? -2.412 -20.766 -10.617 1 85.56 102 ARG A CA 1
ATOM 789 C C . ARG A 1 102 ? -3.133 -21.953 -9.977 1 85.56 102 ARG A C 1
ATOM 791 O O . ARG A 1 102 ? -2.586 -23.047 -9.906 1 85.56 102 ARG A O 1
ATOM 798 N N . ARG A 1 103 ? -4.312 -21.797 -9.445 1 83.69 103 ARG A N 1
ATOM 799 C CA . ARG A 1 103 ? -5.117 -22.828 -8.805 1 83.69 103 ARG A CA 1
ATOM 800 C C . ARG A 1 103 ? -5.539 -23.891 -9.82 1 83.69 103 ARG A C 1
ATOM 802 O O . ARG A 1 103 ? -5.516 -25.094 -9.516 1 83.69 103 ARG A O 1
ATOM 809 N N . LEU A 1 104 ? -5.816 -23.469 -10.992 1 84.5 104 LEU A N 1
ATOM 810 C CA . LEU A 1 104 ? -6.242 -24.391 -12.039 1 84.5 104 LEU A CA 1
ATOM 811 C C . LEU A 1 104 ? -5.078 -25.25 -12.516 1 84.5 104 LEU A C 1
ATOM 813 O O . LEU A 1 104 ? -5.266 -26.422 -12.859 1 84.5 104 LEU A O 1
ATOM 817 N N . SER A 1 105 ? -3.918 -24.688 -12.562 1 75.19 105 SER A N 1
ATOM 818 C CA . SER A 1 105 ? -2.742 -25.438 -12.992 1 75.19 105 SER A CA 1
ATOM 819 C C . SER A 1 105 ? -2.342 -26.484 -11.961 1 75.19 105 SER A C 1
ATOM 821 O O . SER A 1 105 ? -1.779 -27.531 -12.312 1 75.19 105 SER A O 1
ATOM 823 N N . SER A 1 106 ? -2.502 -26.219 -10.719 1 69.19 106 SER A N 1
ATOM 824 C CA . SER A 1 106 ? -2.16 -27.172 -9.672 1 69.19 106 SER A CA 1
ATOM 825 C C . SER A 1 106 ? -3.119 -28.359 -9.664 1 69.19 106 SER A C 1
ATOM 827 O O . SER A 1 106 ? -2.752 -29.469 -9.242 1 69.19 106 SER A O 1
ATOM 829 N N . ILE A 1 107 ? -4.324 -28.172 -10.086 1 59.22 107 ILE A N 1
ATOM 830 C CA . ILE A 1 107 ? -5.289 -29.266 -10.172 1 59.22 107 ILE A CA 1
ATOM 831 C C . ILE A 1 107 ? -4.902 -30.203 -11.312 1 59.22 107 ILE A C 1
ATOM 833 O O . ILE A 1 107 ? -5.039 -31.422 -11.188 1 59.22 107 ILE A O 1
ATOM 837 N N . LYS A 1 108 ? -4.285 -29.781 -12.344 1 58.78 108 LYS A N 1
ATOM 838 C CA . LYS A 1 108 ? -3.916 -30.641 -13.461 1 58.78 108 LYS A CA 1
ATOM 839 C C . LYS A 1 108 ? -2.705 -31.5 -13.117 1 58.78 108 LYS A C 1
ATOM 841 O O . LYS A 1 108 ? -2.533 -32.594 -13.664 1 58.78 108 LYS A O 1
ATOM 846 N N . GLU A 1 109 ? -1.838 -31.047 -12.266 1 49.81 109 GLU A N 1
ATOM 847 C CA . GLU A 1 109 ? -0.669 -31.859 -11.977 1 49.81 109 GLU A CA 1
ATOM 848 C C . GLU A 1 109 ? -0.968 -32.875 -10.867 1 49.81 109 GLU A C 1
ATOM 850 O O . GLU A 1 109 ? -0.21 -33.812 -10.664 1 49.81 109 GLU A O 1
ATOM 855 N N . GLU A 1 11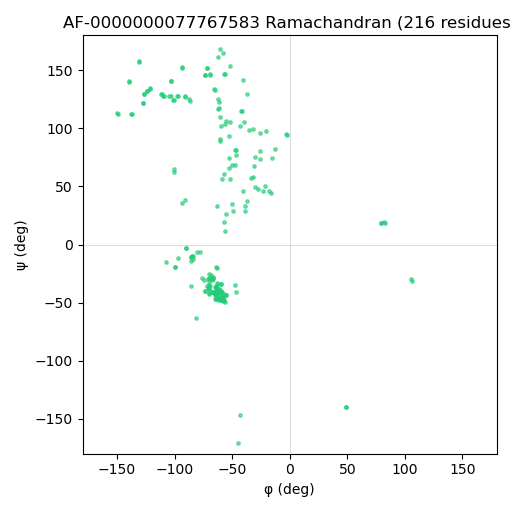0 ? -2.008 -32.781 -10.125 1 45.25 110 GLU A N 1
ATOM 856 C CA . GLU A 1 110 ? -2.305 -33.875 -9.211 1 45.25 110 GLU A CA 1
ATOM 857 C C . GLU A 1 110 ? -3.137 -34.969 -9.898 1 45.25 110 GLU A C 1
ATOM 859 O O . GLU A 1 110 ? -3.984 -34.656 -10.742 1 45.25 110 GLU A O 1
ATOM 864 N N . MET B 1 1 ? 4.398 4.492 32.469 1 23.11 1 MET B N 1
ATOM 865 C CA . MET B 1 1 ? 4.148 5.836 31.953 1 23.11 1 MET B CA 1
ATOM 866 C C . MET B 1 1 ? 5.355 6.359 31.188 1 23.11 1 MET B C 1
ATOM 868 O O . MET B 1 1 ? 6.305 6.875 31.781 1 23.11 1 MET B O 1
ATOM 872 N N . GLY B 1 2 ? 6.09 5.516 30.359 1 24.56 2 GLY B N 1
ATOM 873 C CA . GLY B 1 2 ? 7.41 5.711 29.797 1 24.56 2 GLY B CA 1
ATOM 874 C C . GLY B 1 2 ? 7.484 6.906 28.859 1 24.56 2 GLY B C 1
ATOM 875 O O . GLY B 1 2 ? 6.5 7.254 28.203 1 24.56 2 GLY B O 1
ATOM 876 N N . ASN B 1 3 ? 8.344 8.031 29.188 1 22 3 ASN B N 1
ATOM 877 C CA . ASN B 1 3 ? 8.805 9.266 28.547 1 22 3 ASN B CA 1
ATOM 878 C C . ASN B 1 3 ? 9.352 9.008 27.141 1 22 3 ASN B C 1
ATOM 880 O O . ASN B 1 3 ? 10.367 8.328 26.984 1 22 3 ASN B O 1
ATOM 884 N N . PHE B 1 4 ? 8.555 8.656 26.203 1 25.12 4 PHE B N 1
ATOM 885 C CA . PHE B 1 4 ? 9.039 8.547 24.844 1 25.12 4 PHE B CA 1
ATOM 886 C C . PHE B 1 4 ? 9.734 9.828 24.406 1 25.12 4 PHE B C 1
ATOM 888 O O . PHE B 1 4 ? 9.102 10.883 24.297 1 25.12 4 PHE B O 1
ATOM 895 N N . LEU B 1 5 ? 11 10.055 24.938 1 26.41 5 LEU B N 1
ATOM 896 C CA . LEU B 1 5 ? 11.969 11.117 24.672 1 26.41 5 LEU B CA 1
ATOM 897 C C . LEU B 1 5 ? 11.961 11.492 23.188 1 26.41 5 LEU B C 1
ATOM 899 O O . LEU B 1 5 ? 11.719 10.641 22.328 1 26.41 5 LEU B O 1
ATOM 903 N N . ARG B 1 6 ? 11.836 12.852 22.891 1 24.09 6 ARG B N 1
ATOM 904 C CA . ARG B 1 6 ? 11.875 13.844 21.828 1 24.09 6 ARG B CA 1
ATOM 905 C C . ARG B 1 6 ? 13.203 13.805 21.094 1 24.09 6 ARG B C 1
ATOM 907 O O . ARG B 1 6 ? 14.25 14.125 21.656 1 24.09 6 ARG B O 1
ATOM 914 N N . LYS B 1 7 ? 13.641 12.789 20.469 1 28.41 7 LYS B N 1
ATOM 915 C CA . LYS B 1 7 ? 14.867 12.953 19.703 1 28.41 7 LYS B CA 1
ATOM 916 C C . LYS B 1 7 ? 14.812 14.211 18.828 1 28.41 7 LYS B C 1
ATOM 918 O O . LYS B 1 7 ? 13.977 14.312 17.938 1 28.41 7 LYS B O 1
ATOM 923 N N . SER B 1 8 ? 15.094 15.469 19.391 1 26.11 8 SER B N 1
ATOM 924 C CA . SER B 1 8 ? 15.227 16.766 18.734 1 26.11 8 SER B CA 1
ATOM 925 C C . SER B 1 8 ? 16.297 16.734 17.641 1 26.11 8 SER B C 1
ATOM 927 O O . SER B 1 8 ? 17.328 17.406 17.766 1 26.11 8 SER B O 1
ATOM 929 N N . SER B 1 9 ? 16.859 15.734 17.156 1 25.7 9 SER B N 1
ATOM 930 C CA . SER B 1 9 ? 18.031 16.062 16.359 1 25.7 9 SER B CA 1
ATOM 931 C C . SER B 1 9 ? 17.688 17.047 15.242 1 25.7 9 SER B C 1
ATOM 933 O O . SER B 1 9 ? 16.703 16.859 14.523 1 25.7 9 SER B O 1
ATOM 935 N N . ASN B 1 10 ? 18.062 18.359 15.414 1 26.89 10 ASN B N 1
ATOM 936 C CA . ASN B 1 10 ? 18.109 19.562 14.57 1 26.89 10 ASN B CA 1
ATOM 937 C C . ASN B 1 10 ? 18.797 19.281 13.242 1 26.89 10 ASN B C 1
ATOM 939 O O . ASN B 1 10 ? 20.031 19.359 13.148 1 26.89 10 ASN B O 1
ATOM 943 N N . VAL B 1 11 ? 18.844 18.203 12.625 1 28.19 11 VAL B N 1
ATOM 944 C CA . VAL B 1 11 ? 19.656 18.188 11.406 1 28.19 11 VAL B CA 1
ATOM 945 C C . VAL B 1 11 ? 19.109 19.203 10.414 1 28.19 11 VAL B C 1
ATOM 947 O O . VAL B 1 11 ? 17.922 19.188 10.086 1 28.19 11 VAL B O 1
ATOM 950 N N . HIS B 1 12 ? 19.562 20.422 10.484 1 25.98 12 HIS B N 1
ATOM 951 C CA . HIS B 1 12 ? 19.328 21.531 9.578 1 25.98 12 HIS B CA 1
ATOM 952 C C . HIS B 1 12 ? 19.516 21.125 8.125 1 25.98 12 HIS B C 1
ATOM 954 O O . HIS B 1 12 ? 20.625 20.781 7.719 1 25.98 12 HIS B O 1
ATOM 960 N N . PRO B 1 13 ? 18.734 20.344 7.539 1 31.14 13 PRO B N 1
ATOM 961 C CA . PRO B 1 13 ? 19.125 20.156 6.137 1 31.14 13 PRO B CA 1
ATOM 962 C C . PRO B 1 13 ? 19.109 21.469 5.348 1 31.14 13 PRO B C 1
ATOM 964 O O . PRO B 1 13 ? 18.328 22.359 5.656 1 31.14 13 PRO B O 1
ATOM 967 N N . VAL B 1 14 ? 20.203 22 4.969 1 28.08 14 VAL B N 1
ATOM 968 C CA . VAL B 1 14 ? 20.422 23.078 4.008 1 28.08 14 VAL B CA 1
ATOM 969 C C . VAL B 1 14 ? 19.531 22.859 2.785 1 28.08 14 VAL B C 1
ATOM 971 O O . VAL B 1 14 ? 19.547 21.797 2.176 1 28.08 14 VAL B O 1
ATOM 974 N N . PHE B 1 15 ? 18.438 23.562 2.668 1 30.27 15 PHE B N 1
ATOM 975 C CA . PHE B 1 15 ? 17.406 23.562 1.63 1 30.27 15 PHE B CA 1
ATOM 976 C C . PHE B 1 15 ? 17.984 24 0.294 1 30.27 15 PHE B C 1
ATOM 978 O O . PHE B 1 15 ? 17.938 25.188 -0.056 1 30.27 15 PHE B O 1
ATOM 985 N N . GLY B 1 16 ? 19.281 23.672 -0.015 1 27.25 16 GLY B N 1
ATOM 986 C CA . GLY B 1 16 ? 19.594 24.359 -1.257 1 27.25 16 GLY B CA 1
ATOM 987 C C . GLY B 1 16 ? 18.484 24.281 -2.287 1 27.25 16 GLY B C 1
ATOM 988 O O . GLY B 1 16 ? 17.469 23.609 -2.062 1 27.25 16 GLY B O 1
ATOM 989 N N . ASP B 1 17 ? 18.891 24.234 -3.639 1 29.34 17 ASP B N 1
ATOM 990 C CA . ASP B 1 17 ? 18.438 24.594 -4.984 1 29.34 17 ASP B CA 1
ATOM 991 C C . ASP B 1 17 ? 17.172 23.828 -5.352 1 29.34 17 ASP B C 1
ATOM 993 O O . ASP B 1 17 ? 16.797 22.859 -4.691 1 29.34 17 ASP B O 1
ATOM 997 N N . GLY B 1 18 ? 16.422 24.422 -6.469 1 31.58 18 GLY B N 1
ATOM 998 C CA . GLY B 1 18 ? 15.219 24.188 -7.266 1 31.58 18 GLY B CA 1
ATOM 999 C C . GLY B 1 18 ? 15.016 22.734 -7.617 1 31.58 18 GLY B C 1
ATOM 1000 O O . GLY B 1 18 ? 15.586 22.234 -8.586 1 31.58 18 GLY B O 1
ATOM 1001 N N . GLY B 1 19 ? 15.172 21.984 -6.672 1 28.81 19 GLY B N 1
ATOM 1002 C CA . GLY B 1 19 ? 15.219 20.578 -7.051 1 28.81 19 GLY B CA 1
ATOM 1003 C C . GLY B 1 19 ? 14.023 20.141 -7.891 1 28.81 19 GLY B C 1
ATOM 1004 O O . GLY B 1 19 ? 12.891 20.547 -7.625 1 28.81 19 GLY B O 1
ATOM 1005 N N . ARG B 1 20 ? 14.227 20.219 -9.234 1 32.28 20 ARG B N 1
ATOM 1006 C CA . ARG B 1 20 ? 13.391 19.422 -10.125 1 32.28 20 ARG B CA 1
ATOM 1007 C C . ARG B 1 20 ? 12.859 18.172 -9.422 1 32.28 20 ARG B C 1
ATOM 1009 O O . ARG B 1 20 ? 13.633 17.375 -8.883 1 32.28 20 ARG B O 1
ATOM 1016 N N . GLY B 1 21 ? 11.914 18.438 -8.547 1 30.98 21 GLY B N 1
ATOM 1017 C CA . GLY B 1 21 ? 11.195 17.297 -7.992 1 30.98 21 GLY B CA 1
ATOM 1018 C C . GLY B 1 21 ? 11.148 16.109 -8.93 1 30.98 21 GLY B C 1
ATOM 1019 O O . GLY B 1 21 ? 10.359 16.094 -9.883 1 30.98 21 GLY B O 1
ATOM 1020 N N . GLU B 1 22 ? 12.328 15.875 -9.406 1 31.17 22 GLU B N 1
ATOM 1021 C CA . GLU B 1 22 ? 12.297 14.602 -10.109 1 31.17 22 GLU B CA 1
ATOM 1022 C C . GLU B 1 22 ? 11.367 13.609 -9.422 1 31.17 22 GLU B C 1
ATOM 1024 O O . GLU B 1 22 ? 11.25 13.609 -8.188 1 31.17 22 GLU B O 1
ATOM 1029 N N . ASN B 1 23 ? 10.172 13.531 -9.977 1 32.47 23 ASN B N 1
ATOM 1030 C CA . ASN B 1 23 ? 9.391 12.352 -9.609 1 32.47 23 ASN B CA 1
ATOM 1031 C C . ASN B 1 23 ? 10.281 11.227 -9.102 1 32.47 23 ASN B C 1
ATOM 1033 O O . ASN B 1 23 ? 11.008 10.602 -9.883 1 32.47 23 ASN B O 1
ATOM 1037 N N . VAL B 1 24 ? 11.148 11.633 -8.148 1 33.03 24 VAL B N 1
ATOM 1038 C CA . VAL B 1 24 ? 11.891 10.531 -7.539 1 33.03 24 VAL B CA 1
ATOM 1039 C C . VAL B 1 24 ? 11.016 9.289 -7.484 1 33.03 24 VAL B C 1
ATOM 1041 O O . VAL B 1 24 ? 10.039 9.242 -6.73 1 33.03 24 VAL B O 1
ATOM 1044 N N . GLU B 1 25 ? 10.602 8.953 -8.539 1 33.69 25 GLU B N 1
ATOM 1045 C CA . GLU B 1 25 ? 10.25 7.543 -8.43 1 33.69 25 GLU B CA 1
ATOM 1046 C C . GLU B 1 25 ? 11.141 6.828 -7.422 1 33.69 25 GLU B C 1
ATOM 1048 O O . GLU B 1 25 ? 12.367 6.996 -7.434 1 33.69 25 GLU B O 1
ATOM 1053 N N . ALA B 1 26 ? 10.938 7.023 -6.07 1 36.16 26 ALA B N 1
ATOM 1054 C CA . ALA B 1 26 ? 11.75 6.109 -5.277 1 36.16 26 ALA B CA 1
ATOM 1055 C C . ALA B 1 26 ? 12.547 5.16 -6.176 1 36.16 26 ALA B C 1
ATOM 1057 O O . ALA B 1 26 ? 12.047 4.73 -7.223 1 36.16 26 ALA B O 1
ATOM 1058 N N . GLY B 1 27 ? 13.836 5.594 -6.461 1 35.44 27 GLY B N 1
ATOM 1059 C CA . GLY B 1 27 ? 14.719 4.754 -7.25 1 35.44 27 GLY B CA 1
ATOM 1060 C C . GLY B 1 27 ? 14.211 3.334 -7.41 1 35.44 27 GLY B C 1
ATOM 1061 O O . GLY B 1 27 ? 14.086 2.6 -6.426 1 35.44 27 GLY B O 1
ATOM 1062 N N . GLU B 1 28 ? 13.375 3.16 -8.305 1 37.88 28 GLU B N 1
ATOM 1063 C CA . GLU B 1 28 ? 12.875 1.857 -8.734 1 37.88 28 GLU B CA 1
ATOM 1064 C C . GLU B 1 28 ? 13.992 0.819 -8.758 1 37.88 28 GLU B C 1
ATOM 1066 O O . GLU B 1 28 ? 14.812 0.805 -9.68 1 37.88 28 GLU B O 1
ATOM 1071 N N . LYS B 1 29 ? 14.992 0.958 -7.922 1 42.25 29 LYS B N 1
ATOM 1072 C CA . LYS B 1 29 ? 15.594 -0.362 -8.102 1 42.25 29 LYS B CA 1
ATOM 1073 C C . LYS B 1 29 ? 14.547 -1.381 -8.555 1 42.25 29 LYS B C 1
ATOM 1075 O O . LYS B 1 29 ? 13.398 -1.335 -8.125 1 42.25 29 LYS B O 1
ATOM 1080 N N . LYS B 1 30 ? 14.469 -1.588 -9.812 1 50.47 30 LYS B N 1
ATOM 1081 C CA . LYS B 1 30 ? 13.602 -2.582 -10.438 1 50.47 30 LYS B CA 1
ATOM 1082 C C . LYS B 1 30 ? 13.102 -3.598 -9.406 1 50.47 30 LYS B C 1
ATOM 1084 O O . LYS B 1 30 ? 13.758 -4.609 -9.164 1 50.47 30 LYS B O 1
ATOM 1089 N N . GLY B 1 31 ? 12.664 -2.947 -8.188 1 60.94 31 GLY B N 1
ATOM 1090 C CA . GLY B 1 31 ? 12.273 -3.818 -7.09 1 60.94 31 GLY B CA 1
ATOM 1091 C C . GLY B 1 31 ? 11.109 -4.73 -7.438 1 60.94 31 GLY B C 1
ATOM 1092 O O . GLY B 1 31 ? 10.57 -4.66 -8.539 1 60.94 31 GLY B O 1
ATOM 1093 N N . HIS B 1 32 ? 10.945 -5.66 -6.543 1 84.31 32 HIS B N 1
ATOM 1094 C CA . HIS B 1 32 ? 9.961 -6.719 -6.727 1 84.31 32 HIS B CA 1
ATOM 1095 C C . HIS B 1 32 ? 8.562 -6.238 -6.359 1 84.31 32 HIS B C 1
ATOM 1097 O O . HIS B 1 32 ? 7.566 -6.859 -6.742 1 84.31 32 HIS B O 1
ATOM 1103 N N . LEU B 1 33 ? 8.539 -4.945 -5.797 1 91.31 33 LEU B N 1
ATOM 1104 C CA . LEU B 1 33 ? 7.277 -4.375 -5.34 1 91.31 33 LEU B CA 1
ATOM 1105 C C . LEU B 1 33 ? 7.281 -2.855 -5.484 1 91.31 33 LEU B C 1
ATOM 1107 O O . LEU B 1 33 ? 8.156 -2.18 -4.941 1 91.31 33 LEU B O 1
ATOM 1111 N N . ARG B 1 34 ? 6.465 -2.283 -6.391 1 92.88 34 ARG B N 1
ATOM 1112 C CA . ARG B 1 34 ? 6.309 -0.844 -6.566 1 92.88 34 ARG B CA 1
ATOM 1113 C C . ARG B 1 34 ? 4.926 -0.385 -6.117 1 92.88 34 ARG B C 1
ATOM 1115 O O . ARG B 1 34 ? 3.91 -0.94 -6.543 1 92.88 34 ARG B O 1
ATOM 1122 N N . ILE B 1 35 ? 4.91 0.642 -5.27 1 95.12 35 ILE B N 1
ATOM 1123 C CA . ILE B 1 35 ? 3.676 1.157 -4.688 1 95.12 35 ILE B CA 1
ATOM 1124 C C . ILE B 1 35 ? 3.588 2.664 -4.914 1 95.12 35 ILE B C 1
ATOM 1126 O O . ILE B 1 35 ? 4.531 3.4 -4.613 1 95.12 35 ILE B O 1
ATOM 1130 N N . LYS B 1 36 ? 2.615 3.17 -5.527 1 95.31 36 LYS B N 1
ATOM 1131 C CA . LYS B 1 36 ? 2.311 4.594 -5.645 1 95.31 36 LYS B CA 1
ATOM 1132 C C . LYS B 1 36 ? 1.069 4.957 -4.836 1 95.31 36 LYS B C 1
ATOM 1134 O O . LYS B 1 36 ? 0.033 4.301 -4.949 1 95.31 36 LYS B O 1
ATOM 1139 N N . VAL B 1 37 ? 1.263 5.957 -4.027 1 96.19 37 VAL B N 1
ATOM 1140 C CA . VAL B 1 37 ? 0.163 6.336 -3.148 1 96.19 37 VAL B CA 1
ATOM 1141 C C . VAL B 1 37 ? -0.182 7.809 -3.357 1 96.19 37 VAL B C 1
ATOM 1143 O O . VAL B 1 37 ? 0.702 8.664 -3.34 1 96.19 37 VAL B O 1
ATOM 1146 N N . ARG B 1 38 ? -1.473 8.055 -3.504 1 94.75 38 ARG B N 1
ATOM 1147 C CA . ARG B 1 38 ? -2.051 9.398 -3.422 1 94.75 38 ARG B CA 1
ATOM 1148 C C . ARG B 1 38 ? -3.098 9.477 -2.316 1 94.75 38 ARG B C 1
ATOM 1150 O O . ARG B 1 38 ? -3.971 8.609 -2.219 1 94.75 38 ARG B O 1
ATOM 1157 N N . MET B 1 39 ? -2.992 10.5 -1.575 1 93.69 39 MET B N 1
ATOM 1158 C CA . MET B 1 39 ? -3.875 10.641 -0.421 1 93.69 39 MET B CA 1
ATOM 1159 C C . MET B 1 39 ? -4.348 12.086 -0.274 1 93.69 39 MET B C 1
ATOM 1161 O O . MET B 1 39 ? -3.568 13.023 -0.45 1 93.69 39 MET B O 1
ATOM 1165 N N . ARG B 1 40 ? -5.566 12.211 0.072 1 93.81 40 ARG B N 1
ATOM 1166 C CA . ARG B 1 40 ? -6.047 13.555 0.383 1 93.81 40 ARG B CA 1
ATOM 1167 C C . ARG B 1 40 ? -5.473 14.047 1.707 1 93.81 40 ARG B C 1
ATOM 1169 O O . ARG B 1 40 ? -5.297 13.266 2.643 1 93.81 40 ARG B O 1
ATOM 1176 N N . ARG B 1 41 ? -5.375 15.328 1.75 1 93.31 41 ARG B N 1
ATOM 1177 C CA . ARG B 1 41 ? -4.82 15.953 2.949 1 93.31 41 ARG B CA 1
ATOM 1178 C C . ARG B 1 41 ? -5.676 15.633 4.172 1 93.31 41 ARG B C 1
ATOM 1180 O O . ARG B 1 41 ? -5.148 15.344 5.246 1 93.31 41 ARG B O 1
ATOM 1187 N N . ASP B 1 42 ? -7.016 15.703 4.016 1 91 42 ASP B N 1
ATOM 1188 C CA . ASP B 1 42 ? -7.891 15.453 5.156 1 91 42 ASP B CA 1
ATOM 1189 C C . ASP B 1 42 ? -7.734 14.023 5.664 1 91 42 ASP B C 1
ATOM 1191 O O . ASP B 1 42 ? -7.82 13.773 6.867 1 91 42 ASP B O 1
ATOM 1195 N N . LYS B 1 43 ? -7.477 13.148 4.742 1 92.19 43 LYS B N 1
ATOM 1196 C CA . LYS B 1 43 ? -7.266 11.758 5.148 1 92.19 43 LYS B CA 1
ATOM 1197 C C . LYS B 1 43 ? -5.941 11.602 5.898 1 92.19 43 LYS B C 1
ATOM 1199 O O . LYS B 1 43 ? -5.871 10.891 6.902 1 92.19 43 LYS B O 1
ATOM 1204 N N . LEU B 1 44 ? -4.98 12.234 5.402 1 93.94 44 LEU B N 1
ATOM 1205 C CA . LEU B 1 44 ? -3.695 12.219 6.094 1 93.94 44 LEU B CA 1
ATOM 1206 C C . LEU B 1 44 ? -3.836 12.758 7.512 1 93.94 44 LEU B C 1
ATOM 1208 O O . LEU B 1 44 ? -3.316 12.164 8.461 1 93.94 44 LEU B O 1
ATOM 1212 N N . GLU B 1 45 ? -4.531 13.828 7.625 1 92.38 45 GLU B N 1
ATOM 1213 C CA . GLU B 1 45 ? -4.73 14.438 8.938 1 92.38 45 GLU B CA 1
ATOM 1214 C C . GLU B 1 45 ? -5.523 13.523 9.859 1 92.38 45 GLU B C 1
ATOM 1216 O O . GLU B 1 45 ? -5.23 13.438 11.055 1 92.38 45 GLU B O 1
ATOM 1221 N N . GLU B 1 46 ? -6.492 12.914 9.32 1 90.75 46 GLU B N 1
ATOM 1222 C CA . GLU B 1 46 ? -7.277 11.953 10.094 1 90.75 46 GLU B CA 1
ATOM 1223 C C . GLU B 1 46 ? -6.402 10.812 10.617 1 90.75 46 GLU B C 1
ATOM 1225 O O . GLU B 1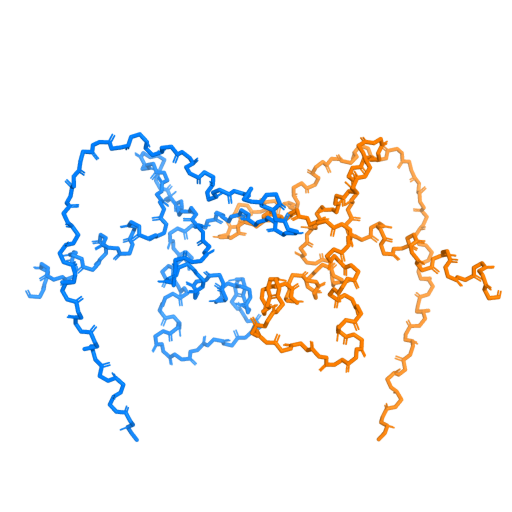 46 ? -6.469 10.461 11.797 1 90.75 46 GLU B O 1
ATOM 1230 N N . LEU B 1 47 ? -5.578 10.25 9.758 1 92.06 47 LEU B N 1
ATOM 1231 C CA . LEU B 1 47 ? -4.703 9.148 10.148 1 92.06 47 LEU B CA 1
ATOM 1232 C C . LEU B 1 47 ? -3.711 9.594 11.211 1 92.06 47 LEU B C 1
ATOM 1234 O O . LEU B 1 47 ? -3.438 8.859 12.164 1 92.06 47 LEU B O 1
ATOM 1238 N N . LEU B 1 48 ? -3.188 10.781 11.047 1 92.94 48 LEU B N 1
ATOM 1239 C CA . LEU B 1 48 ? -2.264 11.336 12.031 1 92.94 48 LEU B CA 1
ATOM 1240 C C . LEU B 1 48 ? -2.936 11.469 13.391 1 92.94 48 LEU B C 1
ATOM 1242 O O . LEU B 1 48 ? -2.354 11.102 14.414 1 92.94 48 LEU B O 1
ATOM 1246 N N . TYR B 1 49 ? -4.117 12.008 13.352 1 91.25 49 TYR B N 1
ATOM 1247 C CA . TYR B 1 49 ? -4.875 12.227 14.586 1 91.25 49 TYR B CA 1
ATOM 1248 C C . TYR B 1 49 ? -5.152 10.898 15.289 1 91.25 49 TYR B C 1
ATOM 1250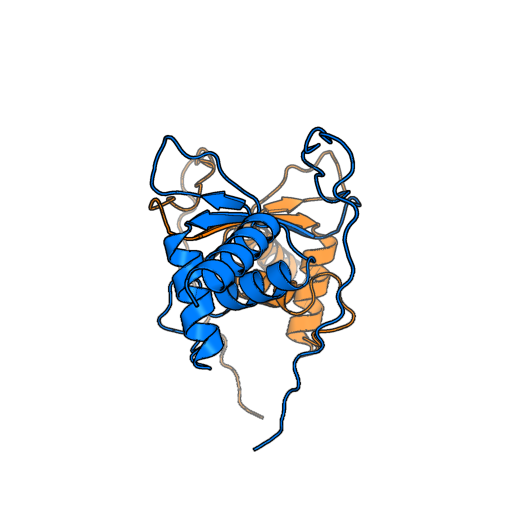 O O . TYR B 1 49 ? -4.914 10.766 16.484 1 91.25 49 TYR B O 1
ATOM 1258 N N . LEU B 1 50 ? -5.586 9.93 14.539 1 90.62 50 LEU B N 1
ATOM 1259 C CA . LEU B 1 50 ? -5.918 8.625 15.102 1 90.62 50 LEU B CA 1
ATOM 1260 C C . LEU B 1 50 ? -4.664 7.922 15.625 1 90.62 50 LEU B C 1
ATOM 1262 O O . LEU B 1 50 ? -4.707 7.262 16.672 1 90.62 50 LEU B O 1
ATOM 1266 N N . ALA B 1 51 ? -3.598 8.047 14.859 1 89.75 51 ALA B N 1
ATOM 1267 C CA . ALA B 1 51 ? -2.332 7.457 15.281 1 89.75 51 ALA B CA 1
ATOM 1268 C C . ALA B 1 51 ? -1.868 8.039 16.609 1 89.75 51 ALA B C 1
ATOM 1270 O O . ALA B 1 51 ? -1.381 7.309 17.484 1 89.75 51 ALA B O 1
ATOM 1271 N N . ARG B 1 52 ? -2.035 9.281 16.797 1 89.06 52 ARG B N 1
ATOM 1272 C CA . ARG B 1 52 ? -1.607 9.953 18.016 1 89.06 52 ARG B CA 1
ATOM 1273 C C . ARG B 1 52 ? -2.438 9.5 19.203 1 89.06 52 ARG B C 1
ATOM 1275 O O . ARG B 1 52 ? -1.929 9.414 20.328 1 89.06 52 ARG B O 1
ATOM 1282 N N . ARG B 1 53 ? -3.693 9.133 18.969 1 90.38 53 ARG B N 1
ATOM 1283 C CA . ARG B 1 53 ? -4.605 8.734 20.047 1 90.38 53 ARG B CA 1
ATOM 1284 C C . ARG B 1 53 ? -4.445 7.258 20.375 1 90.38 53 ARG B C 1
ATOM 1286 O O . ARG B 1 53 ? -4.984 6.777 21.375 1 90.38 53 ARG B O 1
ATOM 1293 N N . GLY B 1 54 ? -3.666 6.512 19.484 1 86.06 54 GLY B N 1
ATOM 1294 C CA . GLY B 1 54 ? -3.525 5.078 19.656 1 86.06 54 GLY B CA 1
ATOM 1295 C C . GLY B 1 54 ? -4.715 4.293 19.141 1 86.06 54 GLY B C 1
ATOM 1296 O O . GLY B 1 54 ? -4.922 3.141 19.531 1 86.06 54 GLY B O 1
ATOM 1297 N N . ASP B 1 55 ? -5.539 4.941 18.266 1 80.44 55 ASP B N 1
ATOM 1298 C CA . ASP B 1 55 ? -6.754 4.34 17.719 1 80.44 55 ASP B CA 1
ATOM 1299 C C . ASP B 1 55 ? -6.516 3.816 16.297 1 80.44 55 ASP B C 1
ATOM 1301 O O . ASP B 1 55 ? -7.102 4.32 15.344 1 80.44 55 ASP B O 1
ATOM 1305 N N . GLN B 1 56 ? -5.617 2.846 16.141 1 75.94 56 GLN B N 1
ATOM 1306 C CA . GLN B 1 56 ? -5.336 2.285 14.82 1 75.94 56 GLN B CA 1
ATOM 1307 C C . GLN B 1 56 ? -6.23 1.082 14.531 1 75.94 56 GLN B C 1
ATOM 1309 O O . GLN B 1 56 ? -5.773 0.086 13.969 1 75.94 56 GLN B O 1
ATOM 1314 N N . SER B 1 57 ? -7.473 1.171 14.953 1 62.56 57 SER B N 1
ATOM 1315 C CA . SER B 1 57 ? -8.359 0.028 14.758 1 62.56 57 SER B CA 1
ATOM 1316 C C . SER B 1 57 ? -8.547 -0.275 13.281 1 62.56 57 SER B C 1
ATOM 1318 O O . SER B 1 57 ? -8.586 0.64 12.453 1 62.56 57 SER B O 1
ATOM 1320 N N . ASP B 1 58 ? -8.297 -1.526 12.727 1 58.97 58 ASP B N 1
ATOM 1321 C CA . ASP B 1 58 ? -8.336 -2.105 11.391 1 58.97 58 ASP B CA 1
ATOM 1322 C C . ASP B 1 58 ? -9.633 -1.749 10.664 1 58.97 58 ASP B C 1
ATOM 1324 O O . ASP B 1 58 ? -9.672 -1.721 9.438 1 58.97 58 ASP B O 1
ATOM 1328 N N . GLY B 1 59 ? -10.742 -1.653 11.398 1 55.88 59 GLY B N 1
ATOM 1329 C CA . GLY B 1 59 ? -12.055 -1.819 10.781 1 55.88 59 GLY B CA 1
ATOM 1330 C C . GLY B 1 59 ? -12.547 -0.567 10.086 1 55.88 59 GLY B C 1
ATOM 1331 O O . GLY B 1 59 ? -12.945 -0.617 8.922 1 55.88 59 GLY B O 1
ATOM 1332 N N . GLU B 1 60 ? -12.797 0.564 10.766 1 54.12 60 GLU B N 1
ATOM 1333 C CA . GLU B 1 60 ? -13.82 1.511 10.32 1 54.12 60 GLU B CA 1
ATOM 1334 C C . GLU B 1 60 ? -13.195 2.645 9.508 1 54.12 60 GLU B C 1
ATOM 1336 O O . GLU B 1 60 ? -13.898 3.355 8.789 1 54.12 60 GLU B O 1
ATOM 1341 N N . VAL B 1 61 ? -11.867 2.686 9.57 1 54.88 61 VAL B N 1
ATOM 1342 C CA . VAL B 1 61 ? -11.344 3.895 8.938 1 54.88 61 VAL B CA 1
ATOM 1343 C C . VAL B 1 61 ? -10.922 3.588 7.504 1 54.88 61 VAL B C 1
ATOM 1345 O O . VAL B 1 61 ? -10.359 2.527 7.223 1 54.88 61 VAL B O 1
ATOM 1348 N N . ASP B 1 62 ? -11.461 4.422 6.691 1 60.03 62 ASP B N 1
ATOM 1349 C CA . ASP B 1 62 ? -11.008 4.375 5.305 1 60.03 62 ASP B CA 1
ATOM 1350 C C . ASP B 1 62 ? -9.484 4.223 5.23 1 60.03 62 ASP B C 1
ATOM 1352 O O . ASP B 1 62 ? -8.75 5.008 5.832 1 60.03 62 ASP B O 1
ATOM 1356 N N . GLY B 1 63 ? -9.047 3.15 4.734 1 69.31 63 GLY B N 1
ATOM 1357 C CA . GLY B 1 63 ? -7.641 2.781 4.633 1 69.31 63 GLY B CA 1
ATOM 1358 C C . GLY B 1 63 ? -7.23 1.712 5.629 1 69.31 63 GLY B C 1
ATOM 1359 O O . GLY B 1 63 ? -6.223 1.028 5.434 1 69.31 63 GLY B O 1
ATOM 1360 N N . GLY B 1 64 ? -7.969 1.737 6.895 1 80.19 64 GLY B N 1
ATOM 1361 C CA . GLY B 1 64 ? -7.723 0.683 7.867 1 80.19 64 GLY B CA 1
ATOM 1362 C C . GLY B 1 64 ? -6.25 0.451 8.133 1 80.19 64 GLY B C 1
ATOM 1363 O O . GLY B 1 64 ? -5.484 1.404 8.289 1 80.19 64 GLY B O 1
ATOM 1364 N N . GLN B 1 65 ? -5.918 -0.737 8.25 1 86.94 65 GLN B N 1
ATOM 1365 C CA . GLN B 1 65 ? -4.543 -1.126 8.547 1 86.94 65 GLN B CA 1
ATOM 1366 C C . GLN B 1 65 ? -3.588 -0.632 7.465 1 86.94 65 GLN B C 1
ATOM 1368 O O . GLN B 1 65 ? -2.465 -0.22 7.762 1 86.94 65 GLN B O 1
ATOM 1373 N N . MET B 1 66 ? -4.082 -0.611 6.246 1 90.69 66 MET B N 1
ATOM 1374 C CA . MET B 1 66 ? -3.236 -0.175 5.137 1 90.69 66 MET B CA 1
ATOM 1375 C C . MET B 1 66 ? -2.9 1.308 5.258 1 90.69 66 MET B C 1
ATOM 1377 O O . MET B 1 66 ? -1.748 1.705 5.078 1 90.69 66 MET B O 1
ATOM 1381 N N . GLY B 1 67 ? -3.904 2.08 5.641 1 92.5 67 GLY B N 1
ATOM 1382 C CA . GLY B 1 67 ? -3.682 3.508 5.805 1 92.5 67 GLY B CA 1
ATOM 1383 C C . GLY B 1 67 ? -2.637 3.832 6.855 1 92.5 67 GLY B C 1
ATOM 1384 O O . GLY B 1 67 ? -1.773 4.684 6.641 1 92.5 67 GLY B O 1
ATOM 1385 N N . PHE B 1 68 ? -2.658 3.133 7.906 1 92.69 68 PHE B N 1
ATOM 1386 C CA . PHE B 1 68 ? -1.716 3.393 8.984 1 92.69 68 PHE B CA 1
ATOM 1387 C C . PHE B 1 68 ? -0.316 2.924 8.609 1 92.69 68 PHE B C 1
ATOM 1389 O O . PHE B 1 68 ? 0.676 3.566 8.961 1 92.69 68 PHE B O 1
ATOM 1396 N N . LEU B 1 69 ? -0.296 1.794 7.973 1 91.5 69 LEU B N 1
ATOM 1397 C CA . LEU B 1 69 ? 1.018 1.331 7.539 1 91.5 69 LEU B CA 1
ATOM 1398 C C . LEU B 1 69 ? 1.626 2.295 6.523 1 91.5 69 LEU B C 1
ATOM 1400 O O . LEU B 1 69 ? 2.824 2.578 6.574 1 91.5 69 LEU B O 1
ATOM 1404 N N . ILE B 1 70 ? 0.817 2.789 5.648 1 93.69 70 ILE B N 1
ATOM 1405 C CA . ILE B 1 70 ? 1.272 3.783 4.688 1 93.69 70 ILE B CA 1
ATOM 1406 C C . ILE B 1 70 ? 1.793 5.016 5.422 1 93.69 70 ILE B C 1
ATOM 1408 O O . ILE B 1 70 ? 2.867 5.531 5.102 1 93.69 70 ILE B O 1
ATOM 1412 N N . LEU B 1 71 ? 1.021 5.453 6.348 1 93.62 71 LEU B N 1
ATOM 1413 C CA . LEU B 1 71 ? 1.435 6.602 7.145 1 93.62 71 LEU B CA 1
ATOM 1414 C C . LEU B 1 71 ? 2.777 6.344 7.82 1 93.62 71 LEU B C 1
ATOM 1416 O O . LEU B 1 71 ? 3.68 7.184 7.758 1 93.62 71 LEU B O 1
ATOM 1420 N N . LYS B 1 72 ? 2.918 5.227 8.438 1 92.06 72 LYS B N 1
ATOM 1421 C CA . LYS B 1 72 ? 4.156 4.859 9.117 1 92.06 72 LYS B CA 1
ATOM 1422 C C . LYS B 1 72 ? 5.332 4.848 8.148 1 92.06 72 LYS B C 1
ATOM 1424 O O . LYS B 1 72 ? 6.387 5.426 8.43 1 92.06 72 LYS B O 1
ATOM 1429 N N . GLU B 1 73 ? 5.133 4.195 6.988 1 92.38 73 GLU B N 1
ATOM 1430 C CA . GLU B 1 73 ? 6.203 4.109 6 1 92.38 73 GLU B CA 1
ATOM 1431 C C . GLU B 1 73 ? 6.562 5.492 5.453 1 92.38 73 GLU B C 1
ATOM 1433 O O . GLU B 1 73 ? 7.727 5.762 5.156 1 92.38 73 GLU B O 1
ATOM 1438 N N . CYS B 1 74 ? 5.555 6.254 5.336 1 93.75 74 CYS B N 1
ATOM 1439 C CA . CYS B 1 74 ? 5.785 7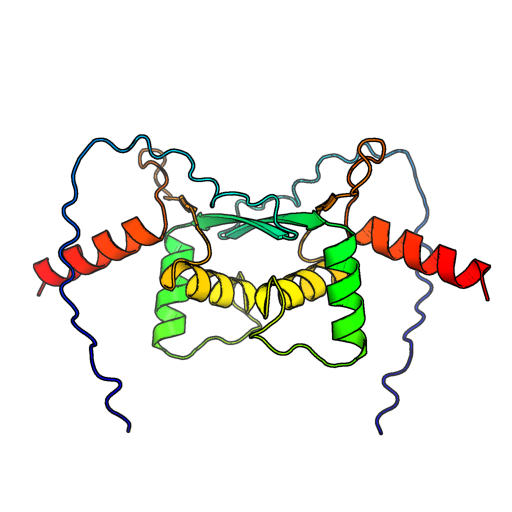.617 4.875 1 93.75 74 CYS B CA 1
ATOM 1440 C C . CYS B 1 74 ? 6.609 8.398 5.887 1 93.75 74 CYS B C 1
ATOM 1442 O O . CYS B 1 74 ? 7.578 9.07 5.52 1 93.75 74 CYS B O 1
ATOM 1444 N N . MET B 1 75 ? 6.293 8.336 7.09 1 92.12 75 MET B N 1
ATOM 1445 C CA . MET B 1 75 ? 6.957 9.086 8.148 1 92.12 75 MET B CA 1
ATOM 1446 C C . MET B 1 75 ? 8.398 8.609 8.328 1 92.12 75 MET B C 1
ATOM 1448 O O . MET B 1 75 ? 9.266 9.383 8.742 1 92.12 75 MET B O 1
ATOM 1452 N N . GLU B 1 76 ? 8.586 7.406 8.008 1 90.56 76 GLU B N 1
ATOM 1453 C CA . GLU B 1 76 ? 9.922 6.836 8.148 1 90.56 76 GLU B CA 1
ATOM 1454 C C . GLU B 1 76 ? 10.734 7.012 6.871 1 90.56 76 GLU B C 1
ATOM 1456 O O . GLU B 1 76 ? 11.883 6.57 6.793 1 90.56 76 GLU B O 1
ATOM 1461 N N . GLY B 1 77 ? 10.141 7.566 5.848 1 90.12 77 GLY B N 1
ATOM 1462 C CA . GLY B 1 77 ? 10.852 7.887 4.617 1 90.12 77 GLY B CA 1
ATOM 1463 C C . GLY B 1 77 ? 10.992 6.699 3.684 1 90.12 77 GLY B C 1
ATOM 1464 O O . GLY B 1 77 ? 11.781 6.734 2.738 1 90.12 77 GLY B O 1
ATOM 1465 N N . ARG B 1 78 ? 10.18 5.652 3.867 1 89.19 78 ARG B N 1
ATOM 1466 C CA . ARG B 1 78 ? 10.352 4.418 3.109 1 89.19 78 ARG B CA 1
ATOM 1467 C C . ARG B 1 78 ? 9.375 4.352 1.94 1 89.19 78 ARG B C 1
ATOM 1469 O O . ARG B 1 78 ? 9.578 3.586 0.997 1 89.19 78 ARG B O 1
ATOM 1476 N N . LEU B 1 79 ? 8.297 5.16 2.018 1 92.81 79 LEU B N 1
ATOM 1477 C CA . LEU B 1 79 ? 7.281 5.18 0.969 1 92.81 79 LEU B CA 1
ATOM 1478 C C . LEU B 1 79 ? 6.852 6.609 0.655 1 92.81 79 LEU B C 1
ATOM 1480 O O . LEU B 1 79 ? 6.273 7.289 1.505 1 92.81 79 LEU B O 1
ATOM 1484 N N . PRO B 1 80 ? 7.191 7.039 -0.505 1 94.94 80 PRO B N 1
ATOM 1485 C CA . PRO B 1 80 ? 6.668 8.344 -0.907 1 94.94 80 PRO B CA 1
ATOM 1486 C C . PRO B 1 80 ? 5.148 8.352 -1.071 1 94.94 80 PRO B C 1
ATOM 1488 O O . PRO B 1 80 ? 4.582 7.41 -1.633 1 94.94 80 PRO B O 1
ATOM 1491 N N . VAL B 1 81 ? 4.578 9.336 -0.524 1 96.5 81 VAL B N 1
ATOM 1492 C CA . VAL B 1 81 ? 3.135 9.523 -0.612 1 96.5 81 VAL B CA 1
ATOM 1493 C C . VAL B 1 81 ? 2.824 10.922 -1.138 1 96.5 81 VAL B C 1
ATOM 1495 O O . VAL B 1 81 ? 3.373 11.906 -0.649 1 96.5 81 VAL B O 1
ATOM 1498 N N . THR B 1 82 ? 2.02 10.969 -2.102 1 96.62 82 THR B N 1
ATOM 1499 C CA . THR B 1 82 ? 1.561 12.258 -2.611 1 96.62 82 THR B CA 1
ATOM 1500 C C . THR B 1 82 ? 0.284 12.695 -1.9 1 96.62 82 THR B C 1
ATOM 1502 O O . THR B 1 82 ? -0.702 11.953 -1.871 1 96.62 82 THR B O 1
ATOM 1505 N N . VAL B 1 83 ? 0.316 13.859 -1.414 1 96.06 83 VAL B N 1
ATOM 1506 C CA . VAL B 1 83 ? -0.828 14.406 -0.692 1 96.06 83 VAL B CA 1
ATOM 1507 C C . VAL B 1 83 ? -1.559 15.422 -1.572 1 96.06 83 VAL B C 1
ATOM 1509 O O . VAL B 1 83 ? -0.948 16.359 -2.092 1 96.06 83 VAL B O 1
ATOM 1512 N N . LEU B 1 84 ? -2.838 15.172 -1.657 1 94.62 84 LEU B N 1
ATOM 1513 C CA . LEU B 1 84 ? -3.666 16.016 -2.508 1 94.62 84 LEU B CA 1
ATOM 1514 C C . LEU B 1 84 ? -4.477 17 -1.671 1 94.62 84 LEU B C 1
ATOM 1516 O O . LEU B 1 84 ? -4.977 16.641 -0.6 1 94.62 84 LEU B O 1
ATOM 1520 N N . SER B 1 85 ? -4.551 18.141 -2.191 1 88.44 85 SER B N 1
ATOM 1521 C CA . SER B 1 85 ? -5.383 19.141 -1.547 1 88.44 85 SER B CA 1
ATOM 1522 C C . SER B 1 85 ? -6.789 19.172 -2.133 1 88.44 85 SER B C 1
ATOM 1524 O O . SER B 1 85 ? -7 18.719 -3.264 1 88.44 85 SER B O 1
ATOM 1526 N N . SER B 1 86 ? -7.707 19.562 -1.339 1 81.44 86 SER B N 1
ATOM 1527 C CA . SER B 1 86 ? -9.07 19.734 -1.838 1 81.44 86 SER B CA 1
ATOM 1528 C C . SER B 1 86 ? -9.164 20.906 -2.799 1 81.44 86 SER B C 1
ATOM 1530 O O . SER B 1 86 ? -10.078 20.969 -3.627 1 81.44 86 SER B O 1
ATOM 1532 N N . ASP B 1 87 ? -8.234 21.844 -2.602 1 79.81 87 ASP B N 1
ATOM 1533 C CA . ASP B 1 87 ? -8.227 23.047 -3.434 1 79.81 87 ASP B CA 1
ATOM 1534 C C . ASP B 1 87 ? -7.441 22.812 -4.719 1 79.81 87 ASP B C 1
ATOM 1536 O O . ASP B 1 87 ? -6.273 22.406 -4.676 1 79.81 87 ASP B O 1
ATOM 1540 N N . ASP B 1 88 ? -8.117 23.031 -5.758 1 75.75 88 ASP B N 1
ATOM 1541 C CA . ASP B 1 88 ? -7.527 22.766 -7.07 1 75.75 88 ASP B CA 1
ATOM 1542 C C . ASP B 1 88 ? -6.324 23.672 -7.32 1 75.75 88 ASP B C 1
ATOM 1544 O O . ASP B 1 88 ? -5.48 23.375 -8.164 1 75.75 88 ASP B O 1
ATOM 1548 N N . ASP B 1 89 ? -6.27 24.719 -6.594 1 83.62 89 ASP B N 1
ATOM 1549 C CA . ASP B 1 89 ? -5.207 25.688 -6.832 1 83.62 89 ASP B CA 1
ATOM 1550 C C . ASP B 1 89 ? -3.922 25.281 -6.113 1 83.62 89 ASP B C 1
ATOM 1552 O O . ASP B 1 89 ? -2.875 25.906 -6.301 1 83.62 89 ASP B O 1
ATOM 1556 N N . VAL B 1 90 ? -4.141 24.297 -5.305 1 84.56 90 VAL B N 1
ATOM 1557 C CA . VAL B 1 90 ? -2.961 23.875 -4.555 1 84.56 90 VAL B CA 1
ATOM 1558 C C . VAL B 1 90 ? -2.361 22.625 -5.188 1 84.56 90 VAL B C 1
ATOM 1560 O O . VAL B 1 90 ? -3.055 21.625 -5.375 1 84.56 90 VAL B O 1
ATOM 1563 N N . SER B 1 91 ? -1.097 22.719 -5.531 1 90.81 91 SER B N 1
ATOM 1564 C CA . SER B 1 91 ? -0.399 21.594 -6.156 1 90.81 91 SER B CA 1
ATOM 1565 C C . SER B 1 91 ? -0.202 20.453 -5.172 1 90.81 91 SER B C 1
ATOM 1567 O O . SER B 1 91 ? 0.019 20.672 -3.98 1 90.81 91 SER B O 1
ATOM 1569 N N . PRO B 1 92 ? -0.247 19.297 -5.613 1 93.12 92 PRO B N 1
ATOM 1570 C CA . PRO B 1 92 ? 0.08 18.156 -4.758 1 93.12 92 PRO B CA 1
ATOM 1571 C C . PRO B 1 92 ? 1.474 18.266 -4.145 1 93.12 92 PRO B C 1
ATOM 1573 O O . PRO B 1 92 ? 2.371 18.875 -4.734 1 93.12 92 PRO B O 1
ATOM 1576 N N . GLN B 1 93 ? 1.57 17.75 -2.953 1 94.12 93 GLN B N 1
ATOM 1577 C CA . GLN B 1 93 ? 2.875 17.75 -2.301 1 94.12 93 GLN B CA 1
ATOM 1578 C C . GLN B 1 93 ? 3.215 16.375 -1.73 1 94.12 93 GLN B C 1
ATOM 1580 O O . GLN B 1 93 ? 2.32 15.57 -1.462 1 94.12 93 GLN B O 1
ATOM 1585 N N . GLN B 1 94 ? 4.48 16.219 -1.564 1 96 94 GLN B N 1
ATOM 1586 C CA . GLN B 1 94 ? 4.895 14.977 -0.906 1 96 94 GLN B CA 1
A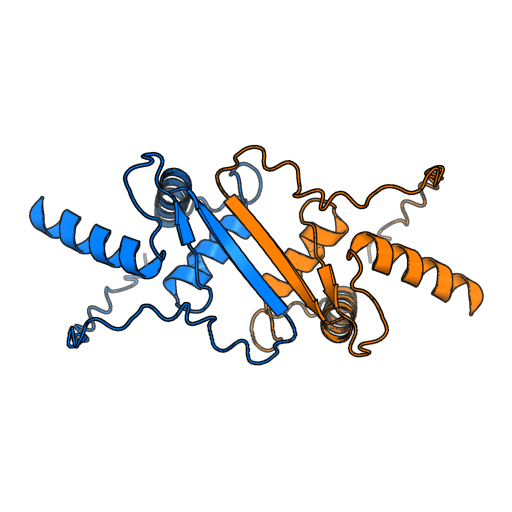TOM 1587 C C . GLN B 1 94 ? 4.582 15.023 0.587 1 96 94 GLN B C 1
ATOM 1589 O O . GLN B 1 94 ? 4.699 16.062 1.223 1 96 94 GLN B O 1
ATOM 1594 N N . CYS B 1 95 ? 4.258 13.883 1.059 1 95.94 95 CYS B N 1
ATOM 1595 C CA . CYS B 1 95 ? 3.877 13.758 2.461 1 95.94 95 CYS B CA 1
ATOM 1596 C C . CYS B 1 95 ? 4.965 14.305 3.375 1 95.94 95 CYS B C 1
ATOM 1598 O O . CYS B 1 95 ? 4.676 15.031 4.324 1 95.94 95 CYS B O 1
ATOM 1600 N N . GLU B 1 96 ? 6.184 14.008 3.109 1 92.44 96 GLU B N 1
ATOM 1601 C CA . GLU B 1 96 ? 7.293 14.477 3.939 1 92.44 96 GLU B CA 1
ATOM 1602 C C . GLU B 1 96 ? 7.316 16 4.027 1 92.44 96 GLU B C 1
ATOM 1604 O O . GLU B 1 96 ? 7.496 16.562 5.109 1 92.44 96 GLU B O 1
ATOM 1609 N N . ASN B 1 97 ? 7.16 16.609 2.9 1 91.88 97 ASN B N 1
ATOM 1610 C CA . ASN B 1 97 ? 7.156 18.078 2.865 1 91.88 97 ASN B CA 1
ATOM 1611 C C . ASN B 1 97 ? 5.953 18.656 3.611 1 91.88 97 ASN B C 1
ATOM 1613 O O . ASN B 1 97 ? 6.078 19.656 4.32 1 91.88 97 ASN B O 1
ATOM 1617 N N . TYR B 1 98 ? 4.863 18.047 3.402 1 93.19 98 TYR B N 1
ATOM 1618 C CA . TYR B 1 98 ? 3.666 18.469 4.113 1 93.19 98 TYR B CA 1
ATOM 1619 C C . TYR B 1 98 ? 3.877 18.406 5.621 1 93.19 98 TYR B C 1
ATOM 1621 O O . TYR B 1 98 ? 3.52 19.328 6.348 1 93.19 98 TYR B O 1
ATOM 1629 N N . LEU B 1 99 ? 4.48 17.406 6.082 1 92.25 99 LEU B N 1
ATOM 1630 C CA . LEU B 1 99 ? 4.668 17.188 7.512 1 92.25 99 LEU B CA 1
ATOM 1631 C C . LEU B 1 99 ? 5.652 18.203 8.086 1 92.25 99 LEU B C 1
ATOM 1633 O O . LEU B 1 99 ? 5.473 18.688 9.211 1 92.25 99 LEU B O 1
ATOM 1637 N N . VAL B 1 100 ? 6.629 18.5 7.355 1 90.5 100 VAL B N 1
ATOM 1638 C CA . VAL B 1 100 ? 7.586 19.516 7.781 1 90.5 100 VAL B CA 1
ATOM 1639 C C . VAL B 1 100 ? 6.891 20.875 7.891 1 90.5 100 VAL B C 1
ATOM 1641 O O . VAL B 1 100 ? 7.047 21.578 8.891 1 90.5 100 VAL B O 1
ATOM 1644 N N . SER B 1 101 ? 6.129 21.156 6.828 1 89.31 101 SER B N 1
ATOM 1645 C CA . SER B 1 101 ? 5.41 22.422 6.824 1 89.31 101 SER B CA 1
ATOM 1646 C C . SER B 1 101 ? 4.418 22.5 7.98 1 89.31 101 SER B C 1
ATOM 1648 O O . SER B 1 101 ? 4.227 23.562 8.578 1 89.31 101 SER B O 1
ATOM 1650 N N . ARG B 1 102 ? 3.857 21.484 8.227 1 85.62 102 ARG B N 1
ATOM 1651 C CA . ARG B 1 102 ? 2.879 21.406 9.305 1 85.62 102 ARG B CA 1
ATOM 1652 C C . ARG B 1 102 ? 3.533 21.641 10.656 1 85.62 102 ARG B C 1
ATOM 1654 O O . ARG B 1 102 ? 2.961 22.312 11.516 1 85.62 102 ARG B O 1
ATOM 1661 N N . ARG B 1 103 ? 4.684 21.078 10.938 1 83.5 103 ARG B N 1
ATOM 1662 C CA . ARG B 1 103 ? 5.426 21.234 12.188 1 83.5 103 ARG B CA 1
ATOM 1663 C C . ARG B 1 103 ? 5.879 22.688 12.375 1 83.5 103 ARG B C 1
ATOM 1665 O O . ARG B 1 103 ? 5.816 23.219 13.484 1 83.5 103 ARG B O 1
ATOM 1672 N N . LEU B 1 104 ? 6.254 23.312 11.312 1 84.5 104 LEU B N 1
ATOM 1673 C CA . LEU B 1 104 ? 6.723 24.688 11.367 1 84.5 104 LEU B CA 1
ATOM 1674 C C . LEU B 1 104 ? 5.57 25.641 11.656 1 84.5 104 LEU B C 1
ATOM 1676 O O . LEU B 1 104 ? 5.754 26.672 12.328 1 84.5 104 LEU B O 1
ATOM 1680 N N . SER B 1 105 ? 4.422 25.359 11.117 1 75.56 105 SER B N 1
ATOM 1681 C CA . SER B 1 105 ? 3.258 26.203 11.344 1 75.56 105 SER B CA 1
ATOM 1682 C C . SER B 1 105 ? 2.773 26.109 12.789 1 75.56 105 SER B C 1
ATOM 1684 O O . SER B 1 105 ? 2.215 27.062 13.328 1 75.56 105 SER B O 1
ATOM 1686 N N . SER B 1 106 ? 2.855 25 13.391 1 69.12 106 SER B N 1
ATOM 1687 C CA . SER B 1 106 ? 2.43 24.828 14.773 1 69.12 106 SER B CA 1
ATOM 1688 C C . SER B 1 106 ? 3.359 25.562 15.734 1 69.12 106 SER B C 1
ATOM 1690 O O . SER B 1 106 ? 2.943 25.953 16.828 1 69.12 106 SER B O 1
ATOM 1692 N N . ILE B 1 107 ? 4.59 25.719 15.398 1 58.16 107 ILE B N 1
ATOM 1693 C CA . ILE B 1 107 ? 5.523 26.469 16.234 1 58.16 107 ILE B CA 1
ATOM 1694 C C . ILE B 1 107 ? 5.168 27.953 16.188 1 58.16 107 ILE B C 1
ATOM 1696 O O . ILE B 1 107 ? 5.246 28.641 17.219 1 58.16 107 ILE B O 1
ATOM 1700 N N . LYS B 1 108 ? 4.66 28.516 15.164 1 58.12 108 LYS B N 1
ATOM 1701 C CA . LYS B 1 108 ? 4.336 29.938 15.078 1 58.12 108 LYS B CA 1
ATOM 1702 C C . LYS B 1 108 ? 3.088 30.266 15.891 1 58.12 108 LYS B C 1
ATOM 1704 O O . LYS B 1 108 ? 2.93 31.391 16.359 1 58.12 108 LYS B O 1
ATOM 1709 N N . GLU B 1 109 ? 2.168 29.359 16.031 1 49.94 109 GLU B N 1
ATOM 1710 C CA . GLU B 1 109 ? 0.967 29.703 16.797 1 49.94 109 GLU B CA 1
ATOM 1711 C C . GLU B 1 109 ? 1.178 29.516 18.281 1 49.94 109 GLU B C 1
ATOM 1713 O O . GLU B 1 109 ? 0.4 30.016 19.094 1 49.94 109 GLU B O 1
ATOM 1718 N N . GLU B 1 110 ? 2.195 28.891 18.766 1 46.22 110 GLU B N 1
ATOM 1719 C CA . GLU B 1 110 ? 2.406 28.906 20.203 1 46.22 110 GLU B CA 1
ATOM 1720 C C . GLU B 1 110 ? 3.236 30.125 20.625 1 46.22 110 GLU B C 1
ATOM 1722 O O . GLU B 1 110 ? 4.133 30.547 19.891 1 46.22 110 GLU B O 1
#

Radius of gyration: 20.65 Å; Cα contacts (8 Å, |Δi|>4): 204; chains: 2; bounding box: 41×64×56 Å

Nearest PDB structures (foldseek):
  2a6q-assembly3_D  TM=5.000E-01  e=3.808E+00  Escherichia coli
  2a6q-assembly3_D  TM=5.004E-01  e=3.940E+00  Escherichia coli

Organism: Raphanus sativus (NCBI:txid3726)

Solvent-accessible surface area (backbone atoms only — not comparable to full-atom values): 13437 Å² total; per-residue (Å²): 136,81,78,81,74,79,81,71,78,76,73,74,72,77,79,68,79,85,65,72,74,57,78,62,55,66,78,64,58,89,56,53,65,46,74,47,39,40,29,28,47,69,46,52,51,50,52,52,54,30,53,76,72,68,57,69,62,51,82,80,43,89,52,22,55,60,41,53,50,49,50,51,33,30,75,70,69,76,37,76,34,36,28,32,56,91,49,86,87,46,74,67,40,45,45,65,59,51,52,53,52,52,55,57,54,57,55,70,74,100,136,81,79,81,77,76,82,71,80,78,75,75,73,78,78,69,77,85,63,72,73,55,78,64,54,69,79,65,58,88,55,51,65,47,73,46,38,42,29,29,46,70,45,52,50,50,52,51,54,30,55,75,72,69,57,72,61,53,75,84,43,88,54,22,55,60,41,54,50,49,49,50,31,30,75,69,70,76,38,78,35,38,29,32,55,94,48,86,86,47,74,67,39,46,44,65,59,50,51,52,52,51,55,56,53,56,57,69,74,99

Foldseek 3Di:
DDCPDDPPPPPPPPPDDPPPVPVCPVPCPVDPDDDAAEEEPVLLVVLVVCVVVVNLQQPDRDCRPNSNVQNVCLVVVNDWYWYDYPDPPDDIDTPVVVVVVVVVVVVVVD/DDPPDDPPPPPPPPPDDPPPVPVCLVPCPVDPDHDAAEEEPVLLVVLVVCVVVVNLAQPDRDCRPNSNVQNVCLVVVNDWYWYDYPDPPDDIDTPVVVVVVVVVVVVVVD

pLDDT: mean 70.09, std 26.94, range [21.81, 96.62]